Protein AF-A0A023AXK8-F1 (afdb_monomer_lite)

Secondary structure (DSSP, 8-state):
--EEEEETTTTEEEEE-THHHHHHHHHHHHHHHHHHHHHHHHHHHHHHHHHHHHHHHS-TTS----------TTHHHHHHHHHHHHHHHHHHHHHHHHHHHHHHHHHHHHHHHHHHHHHHHHIIIIITTSGGGTT-HHHIIIIIIIIIIIHHHHHHHHHHHHSPSS---HHHHHHTTHHHHHHHHHHHHHHHHH--SEE-TTS-EE-SSSGGG-SS-SS-SS-GGGT-TT-HHHHHHHHHHHHHHHHHHHHHHHHHHHHHHHHHHHHHHHHSPPPPPP--

Organism: Gregarina niphandrodes (NCBI:txid110365)

Radius of gyration: 27.89 Å; chains: 1; bounding box: 66×44×92 Å

InterPro domains:
  IPR049713 Pr6Pr membrane protein-like [NF038065] (112-194)

Foldseek 3Di:
DWDFFQDLVVSGTDTDDPCVPCVPPVVVLVVLVVLLVVLLVVLVVVVVVVVVVVCVVPVPVDDDDDDDDDDDPDVVVVVVVVVVVVVVVCVVVVVVVVVVVVLVSLLVLLLSLLVQLLQLVCLVPFNVPDCVCVRPVVCCPCVNPVSNPVRNVVSVVSCVPRNQFPSQDLVSLLVSCVVLVVVLVVLVVQLVPPPFPAADSVRHTHRGPGLQLGQPHPDYPDHLVPDDPVSPVSSVVSSVVSSVVSSVVSVVVNVVRVVVNVVVVVVVVVPDDPDPDPDD

Sequence (280 aa):
MEFLQFDPRTNEFVSIEWWRLTYYTIQSNILMVVLYAVLSRRDWRIMKAGKEARDVVFPGLRSGSGRASRSGGLAAVESLSAAEKALSLDQKTGLKTGMKTGMKTRYYKFMCTMAVAVTGIVWHVLIKDNDFLATWPWRRLIPGHILHTVIPISGVTDWLLFDPKGQVTTGMAFSSIICPLLYMIYAIIRAQLGGPLGHYSDGTPYYYWYTFLETTAPFKLFPSSVFDADGSFAVFLNAVVLSTAILTFAFMIKAIDEFLKLATRAVTLYSTPPTPAPHY

Structure (mmCIF, N/CA/C/O backbone):
data_AF-A0A023AXK8-F1
#
_entry.id   AF-A0A023AXK8-F1
#
loop_
_atom_site.group_PDB
_atom_site.id
_atom_site.type_symbol
_atom_site.label_atom_id
_atom_site.label_alt_id
_atom_site.label_comp_id
_atom_site.label_asym_id
_atom_site.label_entity_id
_atom_site.label_seq_id
_atom_site.pdbx_PDB_ins_code
_atom_site.Cartn_x
_atom_site.Cartn_y
_atom_site.Cartn_z
_atom_site.occupancy
_atom_site.B_iso_or_equiv
_atom_site.auth_seq_id
_atom_site.auth_comp_id
_atom_site.auth_asym_id
_atom_site.auth_atom_id
_atom_site.pdbx_PDB_model_num
ATOM 1 N N . MET A 1 1 ? 15.534 -26.746 -11.486 1.00 46.22 1 MET A N 1
ATOM 2 C CA . MET A 1 1 ? 14.404 -26.507 -12.407 1.00 46.22 1 MET A CA 1
ATOM 3 C C . MET A 1 1 ? 14.705 -25.196 -13.107 1.00 46.22 1 MET A C 1
ATOM 5 O O . MET A 1 1 ? 14.580 -24.147 -12.488 1.00 46.22 1 MET A O 1
ATOM 9 N N . GLU A 1 2 ? 15.254 -25.270 -14.314 1.00 44.75 2 GLU A N 1
ATOM 10 C CA . GLU A 1 2 ? 15.595 -24.093 -15.119 1.00 44.75 2 GLU A CA 1
ATOM 11 C C . GLU A 1 2 ? 14.356 -23.640 -15.884 1.00 44.75 2 GLU A C 1
ATOM 13 O O . GLU A 1 2 ? 13.612 -24.469 -16.410 1.00 44.75 2 GLU A O 1
ATOM 18 N N . PHE A 1 3 ? 14.109 -22.332 -15.901 1.00 51.47 3 PHE A N 1
ATOM 19 C CA . PHE A 1 3 ? 13.063 -21.759 -16.735 1.00 51.47 3 PHE A CA 1
ATOM 20 C C . PHE A 1 3 ? 13.723 -21.198 -17.978 1.00 51.47 3 PHE A C 1
ATOM 22 O O . PHE A 1 3 ? 14.662 -20.409 -17.900 1.00 51.47 3 PHE A O 1
ATOM 29 N N . LEU A 1 4 ? 13.219 -21.632 -19.120 1.00 51.12 4 LEU A N 1
ATOM 30 C CA . LEU A 1 4 ? 13.642 -21.151 -20.415 1.00 51.12 4 LEU A CA 1
ATOM 31 C C . LEU A 1 4 ? 12.932 -19.819 -20.687 1.00 51.12 4 LEU A C 1
ATOM 33 O O . LEU A 1 4 ? 11.704 -19.786 -20.800 1.00 51.12 4 LEU A O 1
ATOM 37 N N . GLN A 1 5 ? 13.687 -18.721 -20.755 1.00 55.78 5 GLN A N 1
ATOM 38 C CA . GLN A 1 5 ? 13.185 -17.450 -21.278 1.00 55.78 5 GLN A CA 1
ATOM 39 C C . GLN A 1 5 ? 13.543 -17.382 -22.757 1.00 55.78 5 GLN A C 1
ATOM 41 O O . GLN A 1 5 ? 14.700 -17.543 -23.130 1.00 55.78 5 GLN A O 1
ATOM 46 N N . PHE A 1 6 ? 12.547 -17.124 -23.595 1.00 56.00 6 PHE A N 1
ATOM 47 C CA . PHE A 1 6 ? 12.776 -16.859 -25.007 1.00 56.00 6 PHE A CA 1
ATOM 48 C C . PHE A 1 6 ? 13.526 -15.529 -25.171 1.00 56.00 6 PHE A C 1
ATOM 50 O O . PHE A 1 6 ? 13.034 -14.489 -24.715 1.00 56.00 6 PHE A O 1
ATOM 57 N N . ASP A 1 7 ? 14.707 -15.567 -25.787 1.00 62.12 7 ASP A N 1
ATOM 58 C CA . ASP A 1 7 ? 15.448 -14.378 -26.198 1.00 62.12 7 ASP A CA 1
ATOM 59 C C . ASP A 1 7 ? 15.122 -14.070 -27.668 1.00 62.12 7 ASP A C 1
ATOM 61 O O . ASP A 1 7 ? 15.554 -14.791 -28.572 1.00 62.12 7 ASP A O 1
ATOM 65 N N . PRO A 1 8 ? 14.363 -12.993 -27.936 1.00 45.03 8 PRO A N 1
ATOM 66 C CA . P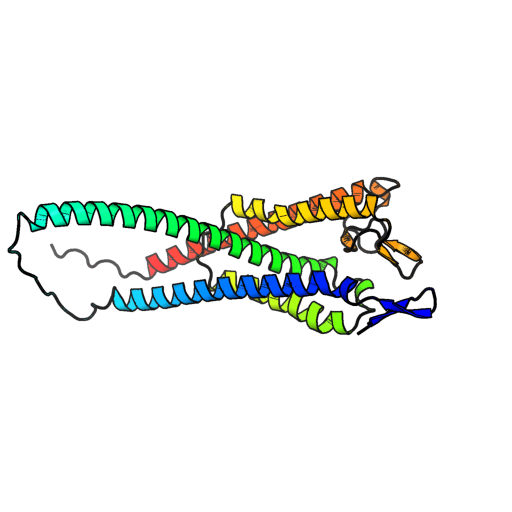RO A 1 8 ? 13.967 -12.639 -29.293 1.00 45.03 8 PRO A CA 1
ATOM 67 C C . PRO A 1 8 ? 15.146 -12.215 -30.181 1.00 45.03 8 PRO A C 1
ATOM 69 O O . PRO A 1 8 ? 14.976 -12.140 -31.395 1.00 45.03 8 PRO A O 1
ATOM 72 N N . ARG A 1 9 ? 16.334 -11.943 -29.619 1.00 53.97 9 ARG A N 1
ATOM 73 C CA . ARG A 1 9 ? 17.522 -11.543 -30.394 1.00 53.97 9 ARG A CA 1
ATOM 74 C C . ARG A 1 9 ? 18.276 -12.730 -30.969 1.00 53.97 9 ARG A C 1
ATOM 76 O O . ARG A 1 9 ? 18.799 -12.643 -32.074 1.00 53.97 9 ARG A O 1
ATOM 83 N N . THR A 1 10 ? 18.341 -13.822 -30.218 1.00 71.81 10 THR A N 1
ATOM 84 C CA . THR A 1 10 ? 19.001 -15.058 -30.653 1.00 71.81 10 THR A CA 1
ATOM 85 C C . THR A 1 10 ? 18.010 -16.058 -31.231 1.00 71.81 10 THR A C 1
ATOM 87 O O . THR A 1 10 ? 18.423 -17.015 -31.873 1.00 71.81 10 THR A O 1
ATOM 90 N N . ASN A 1 11 ? 16.705 -15.819 -31.046 1.00 73.94 11 ASN A N 1
ATOM 91 C CA . ASN A 1 11 ? 15.641 -16.766 -31.364 1.00 73.94 11 ASN A CA 1
ATOM 92 C C . ASN A 1 11 ? 15.823 -18.105 -30.618 1.00 73.94 11 ASN A C 1
ATOM 94 O O . ASN A 1 11 ? 15.390 -19.159 -31.085 1.00 73.94 11 ASN A O 1
ATOM 98 N N . GLU A 1 12 ? 16.473 -18.054 -29.453 1.00 72.62 12 GLU A N 1
ATOM 99 C CA . GLU A 1 12 ? 16.793 -19.206 -28.618 1.00 72.62 12 GLU A CA 1
ATOM 100 C C . GLU A 1 12 ? 16.172 -19.061 -27.230 1.00 72.62 12 GLU A C 1
ATOM 102 O O . GLU A 1 12 ? 15.872 -17.972 -26.738 1.00 72.62 12 GLU A O 1
ATOM 107 N N . PHE A 1 13 ? 15.987 -20.197 -26.572 1.00 66.94 13 PHE A N 1
ATOM 108 C CA . PHE A 1 13 ? 15.586 -20.238 -25.180 1.00 66.94 13 PHE A CA 1
ATOM 109 C C . PHE A 1 13 ? 16.827 -20.223 -24.289 1.00 66.94 13 PHE A C 1
ATOM 111 O O . PHE A 1 13 ? 17.596 -21.181 -24.272 1.00 66.94 13 PHE A O 1
ATOM 118 N N . VAL A 1 14 ? 17.001 -19.148 -23.526 1.00 72.62 14 VAL A N 1
ATOM 119 C CA . VAL A 1 14 ? 18.116 -18.992 -22.590 1.00 72.62 14 VAL A CA 1
ATOM 120 C C . VAL A 1 14 ? 17.673 -19.485 -21.218 1.00 72.62 14 VAL A C 1
ATOM 122 O O . VAL A 1 14 ? 16.580 -19.144 -20.747 1.00 72.62 14 VAL A O 1
ATOM 125 N N . SER A 1 15 ? 18.501 -20.301 -20.566 1.00 60.97 15 SER A N 1
ATOM 126 C CA . SER A 1 15 ? 18.219 -20.738 -19.203 1.00 60.97 15 SER A CA 1
ATOM 127 C C . SER A 1 15 ? 18.357 -19.552 -18.255 1.00 60.97 15 SER A C 1
ATOM 129 O O . SER A 1 15 ? 19.383 -18.870 -18.195 1.00 60.97 15 SER A O 1
ATOM 131 N N . ILE A 1 16 ? 17.291 -19.275 -17.509 1.00 58.88 16 ILE A N 1
ATOM 132 C CA . ILE A 1 16 ? 17.354 -18.329 -16.405 1.00 58.88 16 ILE A CA 1
ATOM 133 C C . ILE A 1 16 ? 17.320 -19.103 -15.112 1.00 58.88 16 ILE A C 1
ATOM 135 O O . ILE A 1 16 ? 16.391 -19.863 -14.816 1.00 58.88 16 ILE A O 1
ATOM 139 N N . GLU A 1 17 ? 18.355 -18.860 -14.322 1.00 54.34 17 GLU A N 1
ATOM 140 C CA . GLU A 1 17 ? 18.470 -19.420 -12.997 1.00 54.34 17 GLU A CA 1
ATOM 141 C C . GLU A 1 17 ? 17.285 -18.976 -12.134 1.00 54.34 17 GLU A C 1
ATOM 143 O O . GLU A 1 17 ? 17.030 -17.785 -11.929 1.00 54.34 17 GLU A O 1
ATOM 148 N N . TRP A 1 18 ? 16.556 -19.961 -11.613 1.00 47.66 18 TRP A N 1
ATOM 149 C CA . TRP A 1 18 ? 15.284 -19.757 -10.924 1.00 47.66 18 TRP A CA 1
ATOM 150 C C . TRP A 1 18 ? 15.375 -18.750 -9.769 1.00 47.66 18 TRP A C 1
ATOM 152 O O . TRP A 1 18 ? 14.465 -17.946 -9.573 1.00 47.66 18 TRP A O 1
ATOM 162 N N . TRP A 1 19 ? 16.504 -18.710 -9.056 1.00 49.44 19 TRP A N 1
ATOM 163 C CA . TRP A 1 19 ? 16.719 -17.793 -7.934 1.00 49.44 19 TRP A CA 1
ATOM 164 C C . TRP A 1 19 ? 16.696 -16.308 -8.328 1.00 49.44 19 TRP A C 1
ATOM 166 O O . TRP A 1 19 ? 16.395 -15.468 -7.482 1.00 49.44 19 TRP A O 1
ATOM 176 N N . ARG A 1 20 ? 16.942 -15.958 -9.598 1.00 49.22 20 ARG A N 1
ATOM 177 C CA . ARG A 1 20 ? 16.973 -14.556 -10.053 1.00 49.22 20 ARG A CA 1
ATOM 178 C C . ARG A 1 20 ? 15.589 -13.910 -10.166 1.00 49.22 20 ARG A C 1
ATOM 180 O O . ARG A 1 20 ? 15.483 -12.695 -10.040 1.00 49.22 20 ARG A O 1
ATOM 187 N N . LEU A 1 21 ? 14.529 -14.693 -10.388 1.00 47.59 21 LEU A N 1
ATOM 188 C CA . LEU A 1 21 ? 13.198 -14.179 -10.763 1.00 47.59 21 LEU A CA 1
ATOM 189 C C . LEU A 1 21 ? 12.088 -14.447 -9.744 1.00 47.59 21 LEU A C 1
ATOM 191 O O . LEU A 1 21 ? 11.059 -13.767 -9.779 1.00 47.59 21 LEU A O 1
ATOM 195 N N . THR A 1 22 ? 12.251 -15.440 -8.872 1.00 50.53 22 THR A N 1
ATOM 196 C CA . THR A 1 22 ? 11.219 -15.853 -7.905 1.00 50.53 22 THR A CA 1
ATOM 197 C C . THR A 1 22 ? 11.596 -15.550 -6.464 1.00 50.53 22 THR A C 1
ATOM 199 O O . THR A 1 22 ? 10.701 -15.306 -5.654 1.00 50.53 22 THR A O 1
ATOM 202 N N . TYR A 1 23 ? 12.892 -15.500 -6.143 1.00 43.94 23 TYR A N 1
ATOM 203 C CA . TYR A 1 23 ? 13.349 -15.414 -4.759 1.00 43.94 23 TYR A CA 1
ATOM 204 C C . TYR A 1 23 ? 12.841 -14.144 -4.062 1.00 43.94 23 TYR A C 1
ATOM 206 O O . TYR A 1 23 ? 12.227 -14.232 -3.007 1.00 43.94 23 TYR A O 1
ATOM 214 N N . TYR A 1 24 ? 12.966 -12.971 -4.689 1.00 45.12 24 TYR A N 1
ATOM 215 C CA . TYR A 1 24 ? 12.554 -11.718 -4.049 1.00 45.12 24 TYR A CA 1
ATOM 216 C C . TYR A 1 24 ? 11.056 -11.422 -4.160 1.00 45.12 24 TYR A C 1
ATOM 218 O O . TYR A 1 24 ? 10.464 -10.956 -3.191 1.00 45.12 24 TYR A O 1
ATOM 226 N N . THR A 1 25 ? 10.408 -11.702 -5.294 1.00 55.62 25 THR A N 1
ATOM 227 C CA . THR A 1 25 ? 9.003 -11.309 -5.520 1.00 55.62 25 THR A CA 1
ATOM 228 C C . THR A 1 25 ? 8.011 -12.277 -4.881 1.00 55.62 25 THR A C 1
ATOM 230 O O . THR A 1 25 ? 6.980 -11.849 -4.376 1.00 55.62 25 THR A O 1
ATOM 233 N N . ILE A 1 26 ? 8.292 -13.583 -4.871 1.00 56.00 26 ILE A N 1
ATOM 234 C CA . ILE A 1 26 ? 7.362 -14.563 -4.293 1.00 56.00 26 ILE A CA 1
ATOM 235 C C . ILE A 1 26 ? 7.526 -14.615 -2.772 1.00 56.00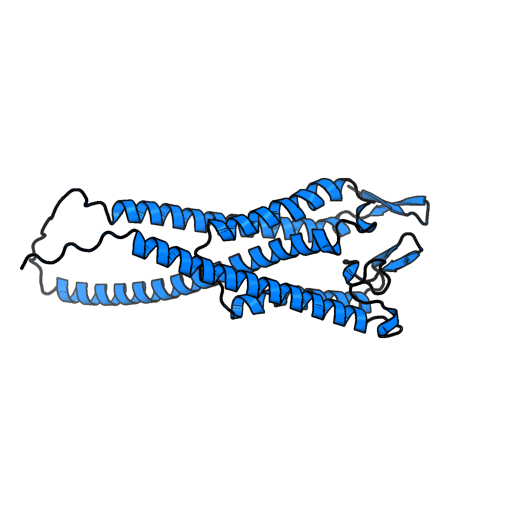 26 ILE A C 1
ATOM 237 O O . ILE A 1 26 ? 6.526 -14.593 -2.058 1.00 56.00 26 ILE A O 1
ATOM 241 N N . GLN A 1 27 ? 8.760 -14.606 -2.252 1.00 55.91 27 GLN A N 1
ATOM 242 C CA . GLN A 1 27 ? 8.981 -14.696 -0.804 1.00 55.91 27 GLN A CA 1
ATOM 243 C C . GLN A 1 27 ? 8.529 -13.440 -0.061 1.00 55.91 27 GLN A C 1
ATOM 245 O O . GLN A 1 27 ? 7.901 -13.566 0.987 1.00 55.91 27 GLN A O 1
ATOM 250 N N . SER A 1 28 ? 8.784 -12.240 -0.599 1.00 63.78 28 SER A N 1
ATOM 251 C CA . SER A 1 28 ? 8.321 -11.000 0.042 1.00 63.78 28 SER A CA 1
ATOM 252 C C . SER A 1 28 ? 6.795 -10.897 0.044 1.00 63.78 28 SER A C 1
ATOM 254 O O . SER A 1 28 ? 6.214 -10.564 1.073 1.00 63.78 28 SER A O 1
ATOM 256 N N . ASN A 1 29 ? 6.132 -11.276 -1.053 1.00 67.31 29 ASN A N 1
ATOM 257 C CA . ASN A 1 29 ? 4.673 -11.290 -1.124 1.00 67.31 29 ASN A CA 1
ATOM 258 C C . ASN A 1 29 ? 4.062 -12.332 -0.180 1.00 67.31 29 ASN A C 1
ATOM 260 O O . ASN A 1 29 ? 3.128 -12.011 0.548 1.00 67.31 29 ASN A O 1
ATOM 264 N N . ILE A 1 30 ? 4.610 -13.551 -0.119 1.00 69.94 30 ILE A N 1
ATOM 265 C CA . ILE A 1 30 ? 4.149 -14.571 0.837 1.00 69.94 30 ILE A CA 1
ATOM 266 C C . ILE A 1 30 ? 4.381 -14.104 2.276 1.00 69.94 30 ILE A C 1
ATOM 268 O O . ILE A 1 30 ? 3.475 -14.216 3.098 1.00 69.94 30 ILE A O 1
ATOM 272 N N . LEU A 1 31 ? 5.551 -13.540 2.587 1.00 76.06 31 LEU A N 1
ATOM 273 C CA . LEU A 1 31 ? 5.851 -13.010 3.917 1.00 76.06 31 LEU A CA 1
ATOM 274 C C . LEU A 1 31 ? 4.859 -11.913 4.313 1.00 76.06 31 LEU A C 1
ATOM 276 O O . LEU A 1 31 ? 4.350 -11.930 5.432 1.00 76.06 31 LEU A O 1
ATOM 280 N N . MET A 1 32 ? 4.543 -10.999 3.392 1.00 75.06 32 MET A N 1
ATOM 281 C CA . MET A 1 32 ? 3.547 -9.953 3.613 1.00 75.06 32 MET A CA 1
ATOM 282 C C . MET A 1 32 ? 2.153 -10.530 3.838 1.00 75.06 32 MET A C 1
ATOM 284 O O . MET A 1 32 ? 1.466 -10.093 4.756 1.00 75.06 32 MET A O 1
ATOM 288 N N . VAL A 1 33 ? 1.747 -11.539 3.065 1.00 75.94 33 VAL A N 1
ATOM 289 C CA . VAL A 1 33 ? 0.459 -12.225 3.245 1.00 75.94 33 VAL A CA 1
ATOM 290 C C . VAL A 1 33 ? 0.387 -12.921 4.600 1.00 75.94 33 VAL A C 1
ATOM 292 O O . VAL A 1 33 ? -0.608 -12.778 5.308 1.00 75.94 33 VAL A O 1
ATOM 295 N N . VAL A 1 34 ? 1.445 -13.629 4.999 1.00 81.75 34 VAL A N 1
ATOM 296 C CA . VAL A 1 34 ? 1.520 -14.306 6.301 1.00 81.75 34 VAL A CA 1
ATOM 297 C C . VAL A 1 34 ? 1.474 -13.288 7.435 1.00 81.75 34 VAL A C 1
ATOM 299 O O . VAL A 1 34 ? 0.677 -13.445 8.361 1.00 81.75 34 VAL A O 1
ATOM 302 N N . LEU A 1 35 ? 2.276 -12.224 7.355 1.00 82.88 35 LEU A N 1
ATOM 303 C CA . LEU A 1 35 ? 2.271 -11.147 8.340 1.00 82.88 35 LEU A CA 1
ATOM 304 C C . LEU A 1 35 ? 0.875 -10.526 8.446 1.00 82.88 35 LEU A C 1
ATOM 306 O O . LEU A 1 35 ? 0.339 -10.408 9.547 1.00 82.88 35 LEU A O 1
ATOM 310 N N . TYR A 1 36 ? 0.253 -10.202 7.312 1.00 81.25 36 TYR A N 1
ATOM 311 C CA . TYR A 1 36 ? -1.089 -9.635 7.272 1.00 81.25 36 TYR A CA 1
ATOM 312 C C . TYR A 1 36 ? -2.122 -10.567 7.908 1.00 81.25 36 TYR A C 1
ATOM 314 O O . TYR A 1 36 ? -2.891 -10.130 8.761 1.00 81.25 36 TYR A O 1
ATOM 322 N N . ALA A 1 37 ? -2.091 -11.858 7.571 1.00 82.12 37 ALA A N 1
ATOM 323 C CA . ALA A 1 37 ? -2.998 -12.862 8.119 1.00 82.12 37 ALA A CA 1
ATOM 324 C C . ALA A 1 37 ? -2.841 -13.024 9.640 1.00 82.12 37 ALA A C 1
ATOM 326 O O . ALA A 1 37 ? -3.837 -13.141 10.359 1.00 82.12 37 ALA A O 1
ATOM 327 N N . VAL A 1 38 ? -1.606 -12.991 10.155 1.00 83.94 38 VAL A N 1
ATOM 328 C CA . VAL A 1 38 ? -1.335 -13.020 11.603 1.00 83.94 38 VAL A CA 1
ATOM 329 C C . VAL A 1 38 ? -1.941 -11.797 12.293 1.00 83.94 38 VAL A C 1
ATOM 331 O O . VAL A 1 38 ? -2.573 -11.937 13.345 1.00 83.94 38 VAL A O 1
ATOM 334 N N . LEU A 1 39 ? -1.795 -10.613 11.692 1.00 83.44 39 LEU A N 1
ATOM 335 C CA . LEU A 1 39 ? -2.361 -9.375 12.222 1.00 83.44 39 LEU A CA 1
ATOM 336 C C . LEU A 1 39 ? -3.900 -9.391 12.192 1.00 83.44 39 LEU A C 1
ATOM 338 O O . LEU A 1 39 ? -4.517 -9.167 13.234 1.00 83.44 39 LEU A O 1
ATOM 342 N N . SER A 1 40 ? -4.521 -9.767 11.066 1.00 81.00 40 SER A N 1
ATOM 343 C CA . SER A 1 40 ? -5.988 -9.876 10.944 1.00 81.00 40 SER A CA 1
ATOM 344 C C . SER A 1 40 ? -6.575 -10.888 11.927 1.00 81.00 40 SER A C 1
ATOM 346 O O . SER A 1 40 ? -7.571 -10.613 12.596 1.00 81.00 40 SER A O 1
ATOM 348 N N . ARG A 1 41 ? -5.929 -12.051 12.100 1.00 82.69 41 ARG A N 1
ATOM 349 C CA . ARG A 1 41 ? -6.389 -13.078 13.049 1.00 82.69 41 ARG A CA 1
ATOM 350 C C . ARG A 1 41 ? -6.439 -12.550 14.481 1.00 82.69 41 ARG A C 1
ATOM 352 O O . ARG A 1 41 ? -7.326 -12.930 15.250 1.00 82.69 41 ARG A O 1
ATOM 359 N N . ARG A 1 42 ? -5.478 -11.708 14.862 1.00 80.50 42 ARG A N 1
ATOM 360 C CA . ARG A 1 42 ? -5.464 -11.081 16.183 1.00 80.50 42 ARG A CA 1
ATOM 361 C C . ARG A 1 42 ? -6.647 -10.131 16.348 1.00 80.50 42 ARG A C 1
ATOM 363 O O . ARG A 1 42 ? -7.315 -10.185 17.379 1.00 80.50 42 ARG A O 1
ATOM 370 N N . ASP A 1 43 ? -6.926 -9.310 15.345 1.00 75.31 43 ASP A N 1
ATOM 371 C CA . ASP A 1 43 ? -8.000 -8.319 15.413 1.00 75.31 43 ASP A CA 1
ATOM 372 C C . ASP A 1 43 ? -9.383 -8.998 15.426 1.00 75.31 43 ASP A C 1
ATOM 374 O O . ASP A 1 43 ? -10.240 -8.637 16.236 1.00 75.31 43 ASP A O 1
ATOM 378 N N . TRP A 1 44 ? -9.560 -10.100 14.688 1.00 75.25 44 TRP A N 1
ATOM 379 C CA . TRP A 1 44 ? -10.744 -10.964 14.803 1.00 75.25 44 TRP A CA 1
ATOM 380 C C . TRP A 1 44 ? -10.944 -11.542 16.207 1.00 75.25 44 TRP A C 1
ATOM 382 O O . TRP A 1 44 ? -12.070 -11.576 16.706 1.00 75.25 44 TRP A O 1
ATOM 392 N N . ARG A 1 45 ? -9.869 -11.970 16.881 1.00 77.94 45 ARG A N 1
ATOM 393 C CA . ARG A 1 45 ? -9.955 -12.445 18.274 1.00 77.94 45 ARG A CA 1
ATOM 394 C C . ARG A 1 45 ? -10.371 -11.331 19.227 1.00 77.94 45 ARG A C 1
ATOM 396 O O . ARG A 1 45 ? -11.189 -11.581 20.105 1.00 77.94 45 ARG A O 1
ATOM 403 N N . ILE A 1 46 ? -9.843 -10.121 19.041 1.00 71.62 46 ILE A N 1
ATOM 404 C CA . ILE A 1 46 ? -10.211 -8.952 19.852 1.00 71.62 46 ILE A CA 1
ATOM 405 C C . ILE A 1 46 ? -11.685 -8.598 19.639 1.00 71.62 46 ILE A C 1
ATOM 407 O O . ILE A 1 46 ? -12.394 -8.363 20.614 1.00 71.62 46 ILE A O 1
ATOM 411 N N . MET A 1 47 ? -12.175 -8.613 18.396 1.00 70.06 47 MET A N 1
ATOM 412 C CA . MET A 1 47 ? -13.595 -8.379 18.116 1.00 70.06 47 MET A CA 1
ATOM 413 C C . MET A 1 47 ? -14.491 -9.445 18.748 1.00 70.06 47 MET A C 1
ATOM 415 O O . MET A 1 47 ? -15.499 -9.102 19.365 1.00 70.06 47 MET A O 1
ATOM 419 N N . LYS A 1 48 ? -14.117 -10.727 18.638 1.00 73.44 48 LYS A N 1
ATOM 420 C CA . LYS A 1 48 ? -14.875 -11.826 19.247 1.00 73.44 48 LYS A CA 1
ATOM 421 C C . LYS A 1 48 ? -14.922 -11.691 20.773 1.00 73.44 48 LYS A C 1
ATOM 423 O O . LYS A 1 48 ? -16.005 -11.725 21.342 1.00 73.44 48 LYS A O 1
ATOM 428 N N . ALA A 1 49 ? -13.776 -11.439 21.405 1.00 68.12 49 ALA A N 1
ATOM 429 C CA . ALA A 1 49 ? -13.689 -11.224 22.848 1.00 68.12 49 ALA A CA 1
ATOM 430 C C . ALA A 1 49 ? -14.447 -9.966 23.299 1.00 68.12 49 ALA A C 1
ATOM 432 O O . ALA A 1 49 ? -15.067 -9.965 24.353 1.00 68.12 49 ALA A O 1
ATOM 433 N N . GLY A 1 50 ? -14.436 -8.892 22.503 1.00 63.12 50 GLY A N 1
ATOM 434 C CA . GLY A 1 50 ? -15.205 -7.679 22.783 1.00 63.12 50 GLY A CA 1
ATOM 435 C C . GLY A 1 50 ? -16.716 -7.898 22.686 1.00 63.12 50 GLY A C 1
ATOM 436 O O . GLY A 1 50 ? -17.463 -7.318 23.472 1.00 63.12 50 GLY A O 1
ATOM 437 N N . LYS A 1 51 ? -17.166 -8.752 21.759 1.00 62.44 51 LYS A N 1
ATOM 438 C CA . LYS A 1 51 ? -18.563 -9.190 21.669 1.00 62.44 51 LYS A CA 1
ATOM 439 C C . LYS A 1 51 ? -18.949 -10.011 22.902 1.00 62.44 51 LYS A C 1
ATOM 441 O O . LYS A 1 51 ? -19.875 -9.627 23.600 1.00 62.44 51 LYS A O 1
ATOM 446 N N . GLU A 1 52 ? -18.158 -11.029 23.236 1.00 64.44 52 GLU A N 1
ATOM 447 C CA . GLU A 1 52 ? -18.363 -11.860 24.431 1.00 64.44 52 GLU A CA 1
ATOM 448 C C . GLU A 1 52 ? -18.346 -11.022 25.724 1.00 64.44 52 GLU A C 1
ATOM 450 O O . GLU A 1 52 ? -19.197 -11.192 26.587 1.00 64.44 52 GLU A O 1
ATOM 455 N N . ALA A 1 53 ? -17.435 -10.054 25.853 1.00 49.62 53 ALA A N 1
ATOM 456 C CA . ALA A 1 53 ? -17.376 -9.164 27.010 1.00 49.62 53 ALA A CA 1
ATOM 457 C C . ALA A 1 53 ? -18.576 -8.209 27.087 1.00 49.62 53 ALA A C 1
ATOM 459 O O . ALA A 1 53 ? -19.041 -7.930 28.186 1.00 49.62 53 ALA A O 1
ATOM 460 N N . ARG A 1 54 ? -19.106 -7.712 25.959 1.00 49.78 54 ARG A N 1
ATOM 461 C CA . ARG A 1 54 ? -20.381 -6.969 25.963 1.00 49.78 54 ARG A CA 1
ATOM 462 C C . ARG A 1 54 ? -21.525 -7.860 26.431 1.00 49.78 54 ARG A C 1
ATOM 464 O O . ARG A 1 54 ? -22.309 -7.419 27.266 1.00 49.78 54 ARG A O 1
ATOM 471 N N . ASP A 1 55 ? -21.564 -9.101 25.959 1.00 52.28 55 ASP A N 1
ATOM 472 C CA . ASP A 1 55 ? -22.575 -10.082 26.357 1.00 52.28 55 ASP A CA 1
ATOM 473 C C . ASP A 1 55 ? -22.466 -10.429 27.864 1.00 52.28 55 ASP A C 1
ATOM 475 O O . ASP A 1 55 ? -23.474 -10.689 28.517 1.00 52.28 55 ASP A O 1
ATOM 479 N N . VAL A 1 56 ? -21.258 -10.358 28.447 1.00 53.06 56 VAL A N 1
ATOM 480 C CA . VAL A 1 56 ? -20.976 -10.624 29.874 1.00 53.06 56 VAL A CA 1
ATOM 481 C C . VAL A 1 56 ? -21.108 -9.398 30.788 1.00 53.06 56 VAL A C 1
ATOM 483 O O . VAL A 1 56 ? -21.449 -9.577 31.951 1.00 53.06 56 VAL A O 1
ATOM 486 N N . VAL A 1 57 ? -20.809 -8.176 30.322 1.00 43.12 57 VAL A N 1
ATOM 487 C CA . VAL A 1 57 ? -20.872 -6.908 31.100 1.00 43.12 57 VAL A CA 1
ATOM 488 C C . VAL A 1 57 ? -22.273 -6.295 31.093 1.00 43.12 57 VAL A C 1
ATOM 490 O O . VAL A 1 57 ? -22.649 -5.609 32.044 1.00 43.12 57 VAL A O 1
ATOM 493 N N . PHE A 1 58 ? -23.103 -6.663 30.118 1.00 43.12 58 PHE A N 1
ATOM 494 C CA . PHE A 1 58 ? -24.553 -6.491 30.178 1.00 43.12 58 PHE A CA 1
ATOM 495 C C . PHE A 1 58 ? -25.270 -7.834 30.415 1.00 43.12 58 PHE A C 1
ATOM 497 O O . PHE A 1 58 ? -26.180 -8.176 29.661 1.00 43.12 58 PHE A O 1
ATOM 504 N N . PRO A 1 59 ? -24.937 -8.601 31.475 1.00 41.34 59 PRO A N 1
ATOM 505 C CA . PRO A 1 59 ? -25.643 -9.846 31.769 1.00 41.34 59 PRO A CA 1
ATOM 506 C C . PRO A 1 59 ? -27.021 -9.546 32.400 1.00 41.34 59 PRO A C 1
ATOM 508 O O . PRO A 1 59 ? -27.905 -10.394 32.476 1.00 41.34 59 PRO A O 1
ATOM 511 N N . GLY A 1 60 ? -27.210 -8.300 32.852 1.00 39.72 60 GLY A N 1
ATOM 512 C CA . GLY A 1 60 ? -28.270 -7.815 33.720 1.00 39.72 60 GLY A CA 1
ATOM 513 C C . GLY A 1 60 ? -29.377 -7.054 32.999 1.00 39.72 60 GLY A C 1
ATOM 514 O O . GLY A 1 60 ? -29.740 -5.964 33.418 1.00 39.72 60 GLY A O 1
ATOM 515 N N . LEU A 1 61 ? -29.962 -7.665 31.972 1.00 42.62 61 LEU A N 1
ATOM 516 C CA . LEU A 1 61 ? -31.425 -7.695 31.876 1.00 42.62 61 LEU A CA 1
ATOM 517 C C . LEU A 1 61 ? -32.014 -8.768 32.820 1.00 42.62 61 LEU A C 1
ATOM 519 O O . LEU A 1 61 ? -33.230 -8.907 32.905 1.00 42.62 61 LEU A O 1
ATOM 523 N N . ARG A 1 62 ? -31.186 -9.522 33.567 1.00 39.16 62 ARG A N 1
ATOM 524 C CA . ARG A 1 62 ? -31.630 -10.442 34.624 1.00 39.16 62 ARG A CA 1
ATOM 525 C C . ARG A 1 62 ? -30.636 -10.527 35.786 1.00 39.16 62 ARG A C 1
ATOM 527 O O . ARG A 1 62 ? -29.599 -11.149 35.634 1.00 39.16 62 ARG A O 1
ATOM 534 N N . SER A 1 63 ? -31.041 -9.980 36.940 1.00 35.59 63 SER A N 1
ATOM 535 C CA . SER A 1 63 ? -30.631 -1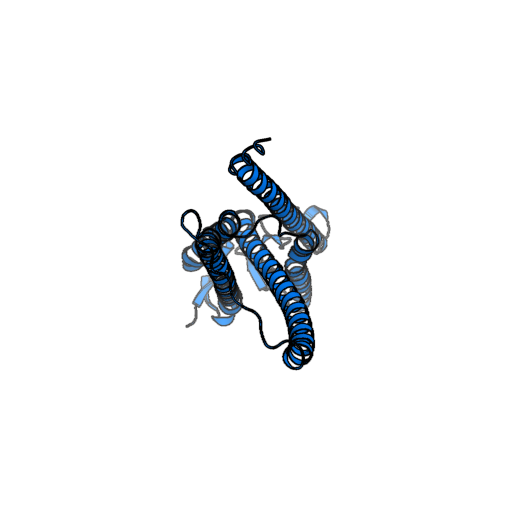0.331 38.323 1.00 35.59 63 SER A CA 1
ATOM 536 C C . SER A 1 63 ? -29.131 -10.295 38.675 1.00 35.59 63 SER A C 1
ATOM 538 O O . SER A 1 63 ? -28.288 -10.756 37.931 1.00 35.59 63 SER A O 1
ATOM 540 N N . GLY A 1 64 ? -28.669 -9.854 39.837 1.00 36.31 64 GLY A N 1
ATOM 541 C CA . GLY A 1 64 ? -29.280 -9.630 41.140 1.00 36.31 64 GLY A CA 1
ATOM 542 C C . GLY A 1 64 ? -28.125 -9.641 42.152 1.00 36.31 64 GLY A C 1
ATOM 543 O O . GLY A 1 64 ? -27.177 -10.409 42.019 1.00 36.31 64 GLY A O 1
ATOM 544 N N . SER A 1 65 ? -28.170 -8.719 43.106 1.00 42.91 65 SER A N 1
ATOM 545 C CA . SER A 1 65 ? -27.115 -8.361 44.060 1.00 42.91 65 SER A CA 1
ATOM 546 C C . SER A 1 65 ? -26.694 -9.478 45.027 1.00 42.91 65 SER A C 1
ATOM 548 O O . SER A 1 65 ? -27.556 -10.116 45.628 1.00 42.91 65 SER A O 1
ATOM 550 N N . GLY A 1 66 ? -25.391 -9.598 45.309 1.00 33.81 66 GLY A N 1
ATOM 551 C CA . GLY A 1 66 ? -24.849 -10.400 46.415 1.00 33.81 66 GLY A CA 1
ATOM 552 C C . GLY A 1 66 ? -23.759 -9.644 47.181 1.00 33.81 66 GLY A C 1
ATOM 553 O O . GLY A 1 66 ? -22.751 -9.244 46.607 1.00 33.81 66 GLY A O 1
ATOM 554 N N . ARG A 1 67 ? -23.994 -9.412 48.477 1.00 40.88 67 ARG A N 1
ATOM 555 C CA . ARG A 1 67 ? -23.226 -8.563 49.406 1.00 40.88 67 ARG A CA 1
ATOM 556 C C . ARG A 1 67 ? -22.265 -9.439 50.227 1.00 40.88 67 ARG A C 1
ATOM 558 O O . ARG A 1 67 ? -22.726 -10.395 50.839 1.00 40.88 67 ARG A O 1
ATOM 565 N N . ALA A 1 68 ? -20.968 -9.117 50.272 1.00 37.34 68 ALA A N 1
ATOM 566 C CA . ALA A 1 68 ? -19.966 -9.861 51.053 1.00 37.34 68 ALA A CA 1
ATOM 567 C C . ALA A 1 68 ? -19.468 -9.068 52.280 1.00 37.34 68 ALA A C 1
ATOM 569 O O . ALA A 1 68 ? -19.245 -7.858 52.213 1.00 37.34 68 ALA A O 1
ATOM 570 N N . SER A 1 69 ? -19.342 -9.782 53.403 1.00 41.12 69 SER A N 1
ATOM 571 C CA . SER A 1 69 ? -19.065 -9.305 54.767 1.00 41.12 69 SER A CA 1
ATOM 572 C C . SER A 1 69 ? -17.567 -9.095 55.056 1.00 41.12 69 SER A C 1
ATOM 574 O O . SER A 1 69 ? -16.718 -9.783 54.493 1.00 41.12 69 SER A O 1
ATOM 576 N N . ARG A 1 70 ? -17.256 -8.142 55.950 1.00 45.88 70 ARG A N 1
ATOM 577 C CA . ARG A 1 70 ? -15.917 -7.667 56.356 1.00 45.88 70 ARG A CA 1
ATOM 578 C C . ARG A 1 70 ? -15.582 -8.107 57.792 1.00 45.88 70 ARG A C 1
ATOM 580 O O . ARG A 1 70 ? -16.223 -7.619 58.716 1.00 45.88 70 ARG A O 1
ATOM 587 N N . SER A 1 71 ? -14.513 -8.880 58.004 1.00 44.31 71 SER A N 1
ATOM 588 C CA . SER A 1 71 ? -13.825 -8.953 59.311 1.00 44.31 71 SER A CA 1
ATOM 589 C C . SER A 1 71 ? -12.396 -9.510 59.183 1.00 44.31 71 SER A C 1
ATOM 591 O O . SER A 1 71 ? -12.207 -10.717 59.071 1.00 44.31 71 SER A O 1
ATOM 593 N N . GLY A 1 72 ? -11.388 -8.630 59.199 1.00 50.69 72 GLY A N 1
ATOM 594 C CA . GLY A 1 72 ? -9.961 -9.006 59.179 1.00 50.69 72 GLY A CA 1
ATOM 595 C C . GLY A 1 72 ? -9.000 -7.814 59.043 1.00 50.69 72 GLY A C 1
ATOM 596 O O . GLY A 1 72 ? -8.034 -7.881 58.299 1.00 50.69 72 GLY A O 1
ATOM 597 N N . GLY A 1 73 ? -9.308 -6.676 59.670 1.00 49.41 73 GLY A N 1
ATOM 598 C CA . GLY A 1 73 ? -8.978 -5.342 59.147 1.00 49.41 73 GLY A CA 1
ATOM 599 C C . GLY A 1 73 ? -7.651 -4.662 59.510 1.00 49.41 73 GLY A C 1
ATOM 600 O O . GLY A 1 73 ? -7.585 -3.465 59.279 1.00 49.41 73 GLY A O 1
ATOM 601 N N . LEU A 1 74 ? -6.613 -5.317 60.049 1.00 49.94 74 LEU A N 1
ATOM 602 C CA . LEU A 1 74 ? -5.319 -4.622 60.269 1.00 49.94 74 LEU A CA 1
ATOM 603 C C . LEU A 1 74 ? -4.117 -5.302 59.600 1.00 49.94 74 LEU A C 1
ATOM 605 O O . LEU A 1 74 ? -3.491 -4.687 58.744 1.00 49.94 74 LEU A O 1
ATOM 609 N N . ALA A 1 75 ? -3.851 -6.587 59.855 1.00 50.22 75 ALA A N 1
ATOM 610 C CA . ALA A 1 75 ? -2.798 -7.321 59.131 1.00 50.22 75 ALA A CA 1
ATOM 611 C C . ALA A 1 75 ? -3.144 -7.537 57.640 1.00 50.22 75 ALA A C 1
ATOM 613 O O . ALA A 1 75 ? -2.267 -7.558 56.773 1.00 50.22 75 ALA A O 1
ATOM 614 N N . ALA A 1 76 ? -4.442 -7.628 57.316 1.00 50.50 76 ALA A N 1
ATOM 615 C CA . ALA A 1 76 ? -4.894 -7.612 55.931 1.00 50.50 76 ALA A CA 1
ATOM 616 C C . ALA A 1 76 ? -4.733 -6.227 55.296 1.00 50.50 76 ALA A C 1
ATOM 618 O O . ALA A 1 76 ? -4.533 -6.160 54.101 1.00 50.50 76 ALA A O 1
ATOM 619 N N . VAL A 1 77 ? -4.790 -5.121 56.048 1.00 52.66 77 VAL A N 1
ATOM 620 C CA . VAL A 1 77 ? -4.719 -3.765 55.469 1.00 52.66 77 VAL A CA 1
ATOM 621 C C . VAL A 1 77 ? -3.300 -3.405 55.037 1.00 52.66 77 VAL A C 1
ATOM 623 O O . VAL A 1 77 ? -3.132 -2.792 53.987 1.00 52.66 77 VAL A O 1
ATOM 626 N N . GLU A 1 78 ? -2.273 -3.843 55.765 1.00 53.34 78 GLU A N 1
ATOM 627 C CA . GLU A 1 78 ? -0.879 -3.642 55.341 1.00 53.34 78 GLU A CA 1
ATOM 628 C C . GLU A 1 78 ? -0.485 -4.554 54.172 1.00 53.34 78 GLU A C 1
ATOM 630 O O . GLU A 1 78 ? 0.145 -4.097 53.216 1.00 53.34 78 GLU A O 1
ATOM 635 N N . SER A 1 79 ? -0.922 -5.819 54.187 1.00 56.00 79 SER A N 1
ATOM 636 C CA . SER A 1 79 ? -0.712 -6.745 53.064 1.00 56.00 79 SER A CA 1
ATOM 637 C C . SER A 1 79 ? -1.550 -6.381 51.832 1.00 56.00 79 SER A C 1
ATOM 639 O O . SER A 1 79 ? -1.044 -6.488 50.716 1.00 56.00 79 SER A O 1
ATOM 641 N N . LEU A 1 80 ? -2.772 -5.860 52.007 1.00 52.75 80 LEU A N 1
ATOM 642 C CA . LEU A 1 80 ? -3.593 -5.286 50.935 1.00 52.75 80 LEU A CA 1
ATOM 643 C C . LEU A 1 80 ? -2.979 -3.999 50.399 1.00 52.75 80 LEU A C 1
ATOM 645 O O . LEU A 1 80 ? -2.937 -3.851 49.194 1.00 52.75 80 LEU A O 1
ATOM 649 N N . SER A 1 81 ? -2.451 -3.109 51.241 1.00 60.91 81 SER A N 1
ATOM 650 C CA . SER A 1 81 ? -1.782 -1.876 50.799 1.00 60.91 81 SER A CA 1
ATOM 651 C C . SER A 1 81 ? -0.530 -2.176 49.969 1.00 60.91 81 SER A C 1
ATOM 653 O O . SER A 1 81 ? -0.334 -1.598 48.898 1.00 60.91 81 SER A O 1
ATOM 655 N N . ALA A 1 82 ? 0.298 -3.133 50.404 1.00 62.78 82 ALA A N 1
ATOM 656 C CA . ALA A 1 82 ? 1.466 -3.580 49.648 1.00 62.78 82 ALA A CA 1
ATOM 657 C C . ALA A 1 82 ? 1.072 -4.298 48.343 1.00 62.78 82 ALA A C 1
ATOM 659 O O . ALA A 1 82 ? 1.653 -4.018 47.290 1.00 62.78 82 ALA A O 1
ATOM 660 N N . ALA A 1 83 ? 0.057 -5.167 48.392 1.00 52.59 83 ALA A N 1
ATOM 661 C CA . ALA A 1 83 ? -0.487 -5.840 47.217 1.00 52.59 83 ALA A CA 1
ATOM 662 C C . ALA A 1 83 ? -1.141 -4.853 46.242 1.00 52.59 83 ALA A C 1
ATOM 664 O O . ALA A 1 83 ? -0.932 -4.970 45.047 1.00 52.59 83 ALA A O 1
ATOM 665 N N . GLU A 1 84 ? -1.855 -3.839 46.722 1.00 60.88 84 GLU A N 1
ATOM 666 C CA . GLU A 1 84 ? -2.504 -2.791 45.931 1.00 60.88 84 GLU A CA 1
ATOM 667 C C . GLU A 1 84 ? -1.462 -1.875 45.286 1.00 60.88 84 GLU A C 1
ATOM 669 O O . GLU A 1 84 ? -1.586 -1.522 44.114 1.00 60.88 84 GLU A O 1
ATOM 674 N N . LYS A 1 85 ? -0.361 -1.572 45.985 1.00 67.69 85 LYS A N 1
ATOM 675 C CA . LYS A 1 85 ? 0.783 -0.866 45.394 1.00 67.69 85 LYS A CA 1
ATOM 676 C C . LYS A 1 85 ? 1.444 -1.692 44.292 1.00 67.69 85 LYS A C 1
ATOM 678 O O . LYS A 1 85 ? 1.682 -1.144 43.215 1.00 67.69 85 LYS A O 1
ATOM 683 N N . ALA A 1 86 ? 1.694 -2.982 44.531 1.00 60.00 86 ALA A N 1
ATOM 684 C CA . ALA A 1 86 ? 2.275 -3.899 43.549 1.00 60.00 86 ALA A CA 1
ATOM 685 C C . ALA A 1 86 ? 1.348 -4.105 42.339 1.00 60.00 86 ALA A C 1
ATOM 687 O O . ALA A 1 86 ? 1.804 -4.002 41.201 1.00 60.00 86 ALA A O 1
ATOM 688 N N . LEU A 1 87 ? 0.044 -4.270 42.574 1.00 54.25 87 LEU A N 1
ATOM 689 C CA . LEU A 1 87 ? -0.988 -4.378 41.545 1.00 54.25 87 LEU A CA 1
ATOM 690 C C . LEU A 1 87 ? -1.116 -3.071 40.761 1.00 54.25 87 LEU A C 1
ATOM 692 O O . LEU A 1 87 ? -1.231 -3.105 39.547 1.00 54.25 87 LEU A O 1
ATOM 696 N N . SER A 1 88 ? -1.026 -1.906 41.413 1.00 68.50 88 SER A N 1
ATOM 697 C CA . SER A 1 88 ? -1.058 -0.608 40.726 1.00 68.50 88 SER A CA 1
ATOM 698 C C . SER A 1 88 ? 0.173 -0.391 39.847 1.00 68.50 88 SER A C 1
ATOM 700 O O . SER A 1 88 ? 0.083 0.265 38.806 1.00 68.50 88 SER A O 1
ATOM 702 N N . LEU A 1 89 ? 1.330 -0.924 40.257 1.00 64.50 89 LEU A N 1
ATOM 703 C CA . LEU A 1 89 ? 2.565 -0.841 39.490 1.00 64.50 89 LEU A CA 1
ATOM 704 C C . LEU A 1 89 ? 2.504 -1.783 38.289 1.00 64.50 89 LEU A C 1
ATOM 706 O O . LEU A 1 89 ? 2.765 -1.324 37.181 1.00 64.50 89 LEU A O 1
ATOM 710 N N . ASP A 1 90 ? 2.096 -3.037 38.503 1.00 62.16 90 ASP A N 1
ATOM 711 C CA . ASP A 1 90 ? 1.908 -4.053 37.461 1.00 62.16 90 ASP A CA 1
ATOM 712 C C . ASP A 1 90 ? 0.798 -3.665 36.473 1.00 62.16 90 ASP A C 1
ATOM 714 O O . ASP A 1 90 ? 0.947 -3.771 35.260 1.00 62.16 90 ASP A O 1
ATOM 718 N N . GLN A 1 91 ? -0.283 -3.064 36.964 1.00 64.69 91 GLN A N 1
ATOM 719 C CA . GLN A 1 91 ? -1.336 -2.507 36.127 1.00 64.69 91 GLN A CA 1
ATOM 720 C C . GLN A 1 91 ? -0.813 -1.324 35.308 1.00 64.69 91 GLN A C 1
ATOM 722 O O . GLN A 1 91 ? -1.123 -1.229 34.125 1.00 64.69 91 GLN A O 1
ATOM 727 N N . LYS A 1 92 ? 0.014 -0.433 35.877 1.00 61.94 92 LYS A N 1
ATOM 728 C CA . LYS A 1 92 ? 0.617 0.696 35.139 1.00 61.94 92 LYS A CA 1
ATOM 729 C C . LYS A 1 92 ? 1.662 0.238 34.120 1.00 61.94 92 LYS A C 1
ATOM 731 O O . LYS A 1 92 ? 1.700 0.787 33.015 1.00 61.94 92 LYS A O 1
ATOM 736 N N . THR A 1 93 ? 2.520 -0.724 34.454 1.00 62.66 93 THR A N 1
ATOM 737 C CA . THR A 1 93 ? 3.517 -1.289 33.530 1.00 62.66 93 THR A CA 1
ATOM 738 C C . THR A 1 93 ? 2.839 -2.137 32.461 1.00 62.66 93 THR A C 1
ATOM 740 O O . THR A 1 93 ? 3.151 -1.971 31.281 1.00 62.66 93 THR A O 1
ATOM 743 N N . GLY A 1 94 ? 1.851 -2.945 32.832 1.00 57.78 94 GLY A N 1
ATOM 744 C CA . GLY A 1 94 ? 0.978 -3.706 31.945 1.00 57.78 94 GLY A CA 1
ATOM 745 C C . GLY A 1 94 ? 0.201 -2.806 30.986 1.00 57.78 94 GLY A C 1
ATOM 746 O O . GLY A 1 94 ? 0.242 -3.037 29.778 1.00 57.78 94 GLY A O 1
ATOM 747 N N . LEU A 1 95 ? -0.397 -1.706 31.464 1.00 58.31 95 LEU A N 1
ATOM 748 C CA . LEU A 1 95 ? -1.054 -0.707 30.608 1.00 58.31 95 LEU A CA 1
ATOM 749 C C . LEU A 1 95 ? -0.068 -0.048 29.646 1.00 58.31 95 LEU A C 1
ATOM 751 O O . LEU A 1 95 ? -0.349 0.048 28.453 1.00 58.31 95 LEU A O 1
ATOM 755 N N . LYS A 1 96 ? 1.094 0.403 30.134 1.00 58.91 96 LYS A N 1
ATOM 756 C CA . LYS A 1 96 ? 2.114 1.036 29.281 1.00 58.91 96 LYS A CA 1
ATOM 757 C C . LYS A 1 96 ? 2.621 0.071 28.210 1.00 58.91 96 LYS A C 1
ATOM 759 O O . LYS A 1 96 ? 2.790 0.470 27.057 1.00 58.91 96 LYS A O 1
ATOM 764 N N . THR A 1 97 ? 2.848 -1.185 28.577 1.00 57.97 97 THR A N 1
ATOM 765 C CA . THR A 1 97 ? 3.337 -2.228 27.669 1.00 57.97 97 THR A CA 1
ATOM 766 C C . THR A 1 97 ? 2.255 -2.616 26.664 1.00 57.97 97 THR A C 1
ATOM 768 O O . THR A 1 97 ? 2.514 -2.605 25.463 1.00 57.97 97 THR A O 1
ATOM 771 N N . GLY A 1 98 ? 1.020 -2.835 27.117 1.00 61.75 98 GLY A N 1
ATOM 772 C CA . GLY A 1 98 ? -0.139 -3.100 26.262 1.00 61.75 98 GLY A CA 1
ATOM 773 C C . GLY A 1 98 ? -0.424 -1.958 25.285 1.00 61.75 98 GLY A C 1
ATOM 774 O O . GLY A 1 98 ? -0.644 -2.202 24.100 1.00 61.75 98 GLY A O 1
ATOM 775 N N . MET A 1 99 ? -0.320 -0.706 25.737 1.00 61.09 99 MET A N 1
ATOM 776 C CA . MET A 1 99 ? -0.483 0.481 24.895 1.00 61.09 99 MET A CA 1
ATOM 777 C C . MET A 1 99 ? 0.611 0.576 23.823 1.00 61.09 99 MET A C 1
ATOM 779 O O . MET A 1 99 ? 0.300 0.799 22.652 1.00 61.09 99 MET A O 1
ATOM 783 N N . LYS A 1 100 ? 1.883 0.347 24.183 1.00 64.31 100 LYS A N 1
ATOM 784 C CA . LYS A 1 100 ? 2.998 0.314 23.217 1.00 64.31 100 LYS A CA 1
ATOM 785 C C . LYS A 1 100 ? 2.829 -0.808 22.190 1.00 64.31 100 LYS A C 1
ATOM 787 O O . LYS A 1 100 ? 3.006 -0.573 20.996 1.00 64.31 100 LYS A O 1
ATOM 792 N N . THR A 1 101 ? 2.464 -2.009 22.628 1.00 69.19 101 THR A N 1
ATOM 793 C CA . THR A 1 101 ? 2.235 -3.163 21.744 1.00 69.19 101 THR A CA 1
ATOM 794 C C . THR A 1 101 ? 1.041 -2.928 20.817 1.00 69.19 101 THR A C 1
ATOM 796 O O . THR A 1 101 ? 1.125 -3.188 19.613 1.00 69.19 101 THR A O 1
ATOM 799 N N . GLY A 1 102 ? -0.046 -2.356 21.341 1.00 73.44 102 GLY A N 1
ATOM 800 C CA . GLY A 1 102 ? -1.209 -1.947 20.555 1.00 73.44 102 GLY A CA 1
ATOM 801 C C . GLY A 1 102 ? -0.841 -0.933 19.473 1.00 73.44 102 GLY A C 1
ATOM 802 O O . GLY A 1 102 ? -1.187 -1.131 18.309 1.00 73.44 102 GLY A O 1
ATOM 803 N N . MET A 1 103 ? -0.064 0.093 19.829 1.00 76.06 103 MET A N 1
ATOM 804 C CA . MET A 1 103 ? 0.407 1.124 18.899 1.00 76.06 103 MET A CA 1
ATOM 805 C C . MET A 1 103 ? 1.301 0.550 17.795 1.00 76.06 103 MET A C 1
ATOM 807 O O . MET A 1 103 ? 1.050 0.801 16.617 1.00 76.06 103 MET A O 1
ATOM 811 N N . LYS A 1 104 ? 2.286 -0.287 18.152 1.00 82.69 104 LYS A N 1
ATOM 812 C CA . LYS A 1 104 ? 3.146 -0.970 17.171 1.00 82.69 104 LYS A CA 1
ATOM 813 C C . LYS A 1 104 ? 2.330 -1.795 16.190 1.00 82.69 104 LYS A C 1
ATOM 815 O O . LYS A 1 104 ? 2.596 -1.785 14.996 1.00 82.69 104 LYS A O 1
ATOM 820 N N . THR A 1 105 ? 1.315 -2.496 16.680 1.00 84.69 105 THR A N 1
ATOM 821 C CA . THR A 1 105 ? 0.556 -3.370 15.793 1.00 84.69 105 THR A CA 1
ATOM 822 C C . THR A 1 105 ? -0.329 -2.595 14.828 1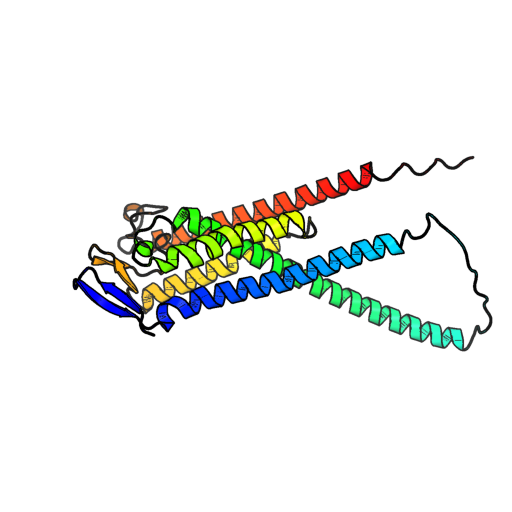.00 84.69 105 THR A C 1
ATOM 824 O O . THR A 1 105 ? -0.388 -2.948 13.656 1.00 84.69 105 THR A O 1
ATOM 827 N N . ARG A 1 106 ? -0.958 -1.508 15.292 1.00 87.94 106 ARG A N 1
ATOM 828 C CA . ARG A 1 106 ? -1.716 -0.588 14.426 1.00 87.94 106 ARG A CA 1
ATOM 829 C C . ARG A 1 106 ? -0.825 -0.003 13.334 1.00 87.94 106 ARG A C 1
ATOM 831 O O . ARG A 1 106 ? -1.216 0.024 12.173 1.00 87.94 106 ARG A O 1
ATOM 838 N N . TYR A 1 107 ? 0.390 0.401 13.709 1.00 89.75 107 TYR A N 1
ATOM 839 C CA . TYR A 1 107 ? 1.397 0.876 12.769 1.00 89.75 107 TYR A CA 1
ATOM 840 C C . TYR A 1 107 ? 1.701 -0.171 11.689 1.00 89.75 107 TYR A C 1
ATOM 842 O O . TYR A 1 107 ? 1.533 0.113 10.506 1.00 89.75 107 TYR A O 1
ATOM 850 N N . TYR A 1 108 ? 2.082 -1.392 12.076 1.00 89.69 108 TYR A N 1
ATOM 851 C CA . TYR A 1 108 ? 2.431 -2.436 11.107 1.00 89.69 108 TYR A CA 1
ATOM 852 C C . TYR A 1 108 ? 1.255 -2.847 10.228 1.00 89.69 108 TYR A C 1
ATOM 854 O O . TYR A 1 108 ? 1.437 -3.032 9.028 1.00 89.69 108 TYR A O 1
ATOM 862 N N . LYS A 1 109 ? 0.050 -2.942 10.796 1.00 88.62 109 LYS A N 1
ATOM 863 C CA . LYS A 1 109 ? -1.165 -3.263 10.045 1.00 88.62 109 LYS A CA 1
ATOM 864 C C . LYS A 1 109 ? -1.425 -2.230 8.953 1.00 88.62 109 LYS A C 1
ATOM 866 O O . LYS A 1 109 ? -1.574 -2.604 7.794 1.00 88.62 109 LYS A O 1
ATOM 871 N N . PHE A 1 110 ? -1.370 -0.945 9.303 1.00 92.50 110 PHE A N 1
ATOM 872 C CA . PHE A 1 110 ? -1.495 0.140 8.335 1.00 92.50 110 PHE A CA 1
ATOM 873 C C . PHE A 1 110 ? -0.403 0.084 7.260 1.00 92.50 110 PHE A C 1
ATOM 875 O O . PHE A 1 110 ? -0.727 0.179 6.080 1.00 92.50 110 PHE A O 1
ATOM 882 N N . MET A 1 111 ? 0.866 -0.129 7.635 1.00 92.62 111 MET A N 1
ATOM 883 C CA . MET A 1 111 ? 1.952 -0.265 6.653 1.00 92.62 111 MET A CA 1
ATOM 884 C C . MET A 1 111 ? 1.708 -1.419 5.685 1.00 92.62 111 MET A C 1
ATOM 886 O O . MET A 1 111 ? 1.937 -1.271 4.487 1.00 92.62 111 MET A O 1
ATOM 890 N N . CYS A 1 112 ? 1.207 -2.553 6.179 1.00 90.69 112 CYS A N 1
ATOM 891 C CA . CYS A 1 112 ? 0.904 -3.689 5.320 1.00 90.69 112 CYS A CA 1
ATOM 892 C C . CYS A 1 112 ? -0.284 -3.401 4.397 1.00 90.69 112 CYS A C 1
ATOM 894 O O . CYS A 1 112 ? -0.195 -3.697 3.210 1.00 90.69 112 CYS A O 1
ATOM 896 N N . THR A 1 113 ? -1.357 -2.783 4.905 1.00 91.94 113 THR A N 1
ATOM 897 C CA . THR A 1 113 ? -2.497 -2.352 4.079 1.00 91.94 113 THR A CA 1
ATOM 898 C C . THR A 1 113 ? -2.044 -1.378 2.992 1.00 91.94 113 THR A C 1
ATOM 900 O O . THR A 1 113 ? -2.401 -1.565 1.833 1.00 91.94 113 THR A O 1
ATOM 903 N N . MET A 1 114 ? -1.204 -0.393 3.329 1.00 93.88 114 MET A N 1
ATOM 904 C CA . MET A 1 114 ? -0.619 0.543 2.363 1.00 93.88 114 MET A CA 1
ATOM 905 C C . MET A 1 114 ? 0.202 -0.183 1.299 1.00 93.88 114 MET A C 1
ATOM 907 O O . MET A 1 114 ? -0.031 0.021 0.112 1.00 93.88 114 MET A O 1
ATOM 911 N N . ALA A 1 115 ? 1.133 -1.048 1.706 1.00 89.50 115 ALA A N 1
ATOM 912 C CA . ALA A 1 115 ? 1.994 -1.777 0.780 1.00 89.50 115 ALA A CA 1
ATOM 913 C C . ALA A 1 115 ? 1.177 -2.640 -0.193 1.00 89.50 115 ALA A C 1
ATOM 915 O O . ALA A 1 115 ? 1.402 -2.603 -1.402 1.00 89.50 115 ALA A O 1
ATOM 916 N N . VAL A 1 116 ? 0.189 -3.369 0.325 1.00 90.56 116 VAL A N 1
ATOM 917 C CA . VAL A 1 116 ? -0.688 -4.246 -0.459 1.00 90.56 116 VAL A CA 1
ATOM 918 C C . VAL A 1 116 ? -1.598 -3.437 -1.395 1.00 90.56 116 VAL A C 1
ATOM 920 O O . VAL A 1 116 ? -1.706 -3.766 -2.575 1.00 90.56 116 VAL A O 1
ATOM 923 N N . ALA A 1 117 ? -2.190 -2.339 -0.922 1.00 93.12 117 ALA A N 1
ATOM 924 C CA . ALA A 1 117 ? -3.034 -1.476 -1.747 1.00 93.12 117 ALA A CA 1
ATOM 925 C C . ALA A 1 117 ? -2.240 -0.780 -2.866 1.00 93.12 117 ALA A C 1
ATOM 927 O O . ALA A 1 117 ? -2.644 -0.828 -4.027 1.00 93.12 117 ALA A O 1
ATOM 928 N N . VAL A 1 118 ? -1.081 -0.194 -2.540 1.00 91.31 118 VAL A N 1
ATOM 929 C CA . VAL A 1 118 ? -0.186 0.439 -3.523 1.00 91.31 118 VAL A CA 1
ATOM 930 C C . VAL A 1 118 ? 0.283 -0.581 -4.558 1.00 91.31 118 VAL A C 1
ATOM 932 O O . VAL A 1 118 ? 0.296 -0.265 -5.742 1.00 91.31 118 VAL A O 1
ATOM 935 N N . THR A 1 119 ? 0.590 -1.813 -4.144 1.00 87.94 119 THR A N 1
ATOM 936 C CA . THR A 1 119 ? 0.963 -2.901 -5.065 1.00 87.94 119 THR A CA 1
ATOM 937 C C . THR A 1 119 ? -0.135 -3.171 -6.096 1.00 87.94 119 THR A C 1
ATOM 939 O O . THR A 1 119 ? 0.158 -3.259 -7.288 1.00 87.94 119 THR A O 1
ATOM 942 N N . GLY A 1 120 ? -1.402 -3.240 -5.670 1.00 89.06 120 GLY A N 1
ATOM 943 C CA . GLY A 1 120 ? -2.529 -3.413 -6.591 1.00 89.06 120 GLY A CA 1
ATOM 944 C C . GLY A 1 120 ? -2.724 -2.224 -7.534 1.00 89.06 120 GLY A C 1
ATOM 945 O O . GLY A 1 120 ? -2.922 -2.414 -8.733 1.00 89.06 120 GLY A O 1
ATOM 946 N N . ILE A 1 121 ? -2.605 -0.996 -7.021 1.00 90.12 121 ILE A N 1
ATOM 947 C CA . ILE A 1 121 ? -2.716 0.226 -7.834 1.00 90.12 121 ILE A CA 1
ATOM 948 C C . ILE A 1 121 ? -1.607 0.267 -8.889 1.00 90.12 121 ILE A C 1
ATOM 950 O O . ILE A 1 121 ? -1.891 0.402 -10.076 1.00 90.12 121 ILE A O 1
ATOM 954 N N . VAL A 1 122 ? -0.349 0.104 -8.474 1.00 86.12 122 VAL A N 1
ATOM 955 C CA . VAL A 1 122 ? 0.813 0.111 -9.373 1.00 86.12 122 VAL A CA 1
ATOM 956 C C . VAL A 1 122 ? 0.681 -0.985 -10.425 1.00 86.12 122 VAL A C 1
ATOM 958 O O . VAL A 1 122 ? 0.936 -0.730 -11.599 1.00 86.12 122 VAL A O 1
ATOM 961 N N . TRP A 1 123 ? 0.219 -2.178 -10.048 1.00 83.38 123 TRP A N 1
ATOM 962 C CA . TRP A 1 123 ? -0.043 -3.236 -11.015 1.00 83.38 123 TRP A CA 1
ATOM 963 C C . TRP A 1 123 ? -1.058 -2.815 -12.076 1.00 83.38 123 TRP A C 1
ATOM 965 O O . TRP A 1 123 ? -0.762 -2.867 -13.270 1.00 83.38 123 TRP A O 1
ATOM 975 N N . HIS A 1 124 ? -2.239 -2.375 -11.644 1.00 84.88 124 HIS A N 1
ATOM 976 C CA . HIS A 1 124 ? -3.350 -2.092 -12.547 1.00 84.88 124 HIS A CA 1
ATOM 977 C C . HIS A 1 124 ? -3.168 -0.827 -13.387 1.00 84.88 124 HIS A C 1
ATOM 979 O O . HIS A 1 124 ? -3.770 -0.749 -14.457 1.00 84.88 124 HIS A O 1
ATOM 985 N N . VAL A 1 125 ? -2.371 0.132 -12.912 1.00 84.00 125 VAL A N 1
ATOM 986 C CA . VAL A 1 125 ? -2.156 1.424 -13.578 1.00 84.00 125 VAL A CA 1
ATOM 987 C C . VAL A 1 125 ? -0.858 1.449 -14.382 1.00 84.00 125 VAL A C 1
ATOM 989 O O . VAL A 1 125 ? -0.830 2.052 -15.448 1.00 84.00 125 VAL A O 1
ATOM 992 N N . LEU A 1 126 ? 0.216 0.825 -13.885 1.00 77.81 126 LEU A N 1
ATOM 993 C CA . LEU A 1 126 ? 1.569 1.023 -14.424 1.00 77.81 126 LEU A CA 1
ATOM 994 C C . LEU A 1 126 ? 2.210 -0.238 -15.010 1.00 77.81 126 LEU A C 1
ATOM 996 O O . LEU A 1 126 ? 3.210 -0.107 -15.711 1.00 77.81 126 LEU A O 1
ATOM 1000 N N . ILE A 1 127 ? 1.722 -1.446 -14.692 1.00 75.56 127 ILE A N 1
ATOM 1001 C CA . ILE A 1 127 ? 2.447 -2.693 -15.005 1.00 75.56 127 ILE A CA 1
ATOM 1002 C C . ILE A 1 127 ? 1.667 -3.654 -15.911 1.00 75.56 127 ILE A C 1
ATOM 1004 O O . ILE A 1 127 ? 2.277 -4.231 -16.811 1.00 75.56 127 ILE A O 1
ATOM 1008 N N . LYS A 1 128 ? 0.364 -3.876 -15.677 1.00 72.56 128 LYS A N 1
ATOM 1009 C CA . LYS A 1 128 ? -0.361 -5.040 -16.232 1.00 72.56 128 LYS A CA 1
ATOM 1010 C C . LYS A 1 128 ? -0.331 -5.121 -17.769 1.00 72.56 128 LYS A C 1
ATOM 1012 O O . LYS A 1 128 ? -0.334 -6.226 -18.304 1.00 72.56 128 LYS A O 1
ATOM 1017 N N . ASP A 1 129 ? -0.307 -3.969 -18.441 1.00 69.12 129 ASP A N 1
ATOM 1018 C CA . ASP A 1 129 ? -0.408 -3.848 -19.901 1.00 69.12 129 ASP A CA 1
ATOM 1019 C C . ASP A 1 129 ? 0.967 -3.707 -20.583 1.00 69.12 129 ASP A C 1
ATOM 1021 O O . ASP A 1 129 ? 1.041 -3.505 -21.791 1.00 69.12 129 ASP A O 1
ATOM 1025 N N . ASN A 1 130 ? 2.070 -3.838 -19.837 1.00 64.75 130 ASN A N 1
ATOM 1026 C CA . ASN A 1 130 ? 3.412 -3.756 -20.410 1.00 64.75 130 ASN A CA 1
ATOM 1027 C C . ASN A 1 130 ? 3.834 -5.099 -21.031 1.00 64.75 130 ASN A C 1
ATOM 1029 O O . ASN A 1 130 ? 3.734 -6.153 -20.389 1.00 64.75 130 ASN A O 1
ATOM 1033 N N . ASP A 1 131 ? 4.413 -5.048 -22.236 1.00 55.06 131 ASP A N 1
ATOM 1034 C CA . ASP A 1 131 ? 4.887 -6.217 -23.003 1.00 55.06 131 ASP A CA 1
ATOM 1035 C C . ASP A 1 131 ? 5.843 -7.133 -22.222 1.00 55.06 131 ASP A C 1
ATOM 1037 O O . ASP A 1 131 ? 5.881 -8.343 -22.447 1.00 55.06 131 ASP A O 1
ATOM 1041 N N . PHE A 1 132 ? 6.552 -6.590 -21.225 1.00 53.88 132 PHE A N 1
ATOM 1042 C CA . PHE A 1 132 ? 7.447 -7.331 -20.330 1.00 53.88 132 PHE A CA 1
ATOM 1043 C C . PHE A 1 132 ? 6.785 -8.547 -19.647 1.00 53.88 132 PHE A C 1
ATOM 1045 O O . PHE A 1 132 ? 7.461 -9.516 -19.304 1.00 53.88 132 PHE A O 1
ATOM 1052 N N . LEU A 1 133 ? 5.463 -8.525 -19.445 1.00 52.66 133 LEU A N 1
ATOM 1053 C CA . LEU A 1 133 ? 4.715 -9.626 -18.825 1.00 52.66 133 LEU A CA 1
ATOM 1054 C C . LEU A 1 133 ? 4.002 -10.537 -19.831 1.00 52.66 133 LEU A C 1
ATOM 1056 O O . LEU A 1 133 ? 3.426 -11.554 -19.432 1.00 52.66 133 LEU A O 1
ATOM 1060 N N . ALA A 1 134 ? 4.015 -10.197 -21.121 1.00 53.16 134 ALA A N 1
ATOM 1061 C CA . ALA A 1 134 ? 3.419 -11.022 -22.169 1.00 53.16 134 ALA A CA 1
ATOM 1062 C C . ALA A 1 134 ? 4.200 -12.319 -22.416 1.00 53.16 134 ALA A C 1
ATOM 1064 O O . ALA A 1 134 ? 3.602 -13.342 -22.738 1.00 53.16 134 ALA A O 1
ATOM 1065 N N . THR A 1 135 ? 5.508 -12.309 -22.165 1.00 54.75 135 THR A N 1
ATOM 1066 C CA . THR A 1 135 ? 6.415 -13.449 -22.367 1.00 54.75 135 THR A CA 1
ATOM 1067 C C . THR A 1 135 ? 6.336 -14.534 -21.285 1.00 54.75 135 THR A C 1
ATOM 1069 O O . THR A 1 135 ? 6.961 -15.579 -21.437 1.00 54.75 135 THR A O 1
ATOM 1072 N N . TRP A 1 136 ? 5.559 -14.342 -20.208 1.00 57.69 136 TRP A N 1
ATOM 1073 C CA . TRP A 1 136 ? 5.522 -15.260 -19.056 1.00 57.69 136 TRP A CA 1
ATOM 1074 C C . TRP A 1 136 ? 4.081 -15.665 -18.673 1.00 57.69 136 TRP A C 1
ATOM 1076 O O . TRP A 1 136 ? 3.506 -15.096 -17.740 1.00 57.69 136 TRP A O 1
ATOM 1086 N N . PRO A 1 137 ? 3.477 -16.677 -19.329 1.00 54.28 137 PRO A N 1
ATOM 1087 C CA . PRO A 1 137 ? 2.060 -17.032 -19.158 1.00 54.28 137 PRO A CA 1
ATOM 1088 C C . PRO A 1 137 ? 1.645 -17.332 -17.707 1.00 54.28 137 PRO A C 1
ATOM 1090 O O . PRO A 1 137 ? 0.602 -16.872 -17.241 1.00 54.28 137 PRO A O 1
ATOM 1093 N N . TRP A 1 138 ? 2.486 -18.032 -16.940 1.00 56.59 138 TRP A N 1
ATOM 1094 C CA . TRP A 1 138 ? 2.221 -18.340 -15.526 1.00 56.59 138 TRP A CA 1
ATOM 1095 C C . TRP A 1 138 ? 2.327 -17.118 -14.600 1.00 56.59 138 TRP A C 1
ATOM 1097 O O . TRP A 1 138 ? 1.710 -17.113 -13.532 1.00 56.59 138 TRP A O 1
ATOM 1107 N N . ARG A 1 139 ? 3.050 -16.057 -15.000 1.00 58.53 139 ARG A N 1
ATOM 1108 C CA . ARG A 1 139 ? 3.091 -14.785 -14.254 1.00 58.53 139 ARG A CA 1
ATOM 1109 C C . ARG A 1 139 ? 1.774 -14.012 -14.349 1.00 58.53 139 ARG A C 1
ATOM 1111 O O . ARG A 1 139 ? 1.460 -13.278 -13.415 1.00 58.53 139 ARG A O 1
ATOM 1118 N N . ARG A 1 140 ? 0.984 -14.203 -15.413 1.00 60.62 140 ARG A N 1
ATOM 1119 C CA . ARG A 1 140 ? -0.328 -13.548 -15.569 1.00 60.62 140 ARG A CA 1
ATOM 1120 C C . ARG A 1 140 ? -1.386 -14.111 -14.617 1.00 60.62 140 ARG A C 1
ATOM 1122 O O . ARG A 1 140 ? -2.152 -13.344 -14.048 1.00 60.62 140 ARG A O 1
ATOM 1129 N N . LEU A 1 141 ? -1.402 -15.427 -14.398 1.00 63.38 141 LEU A N 1
ATOM 1130 C CA . LEU A 1 141 ? -2.453 -16.071 -13.604 1.00 63.38 141 LEU A CA 1
ATOM 1131 C C . LEU A 1 141 ? -2.265 -15.879 -12.091 1.00 63.38 141 LEU A C 1
ATOM 1133 O O . LEU A 1 141 ? -3.068 -15.198 -11.456 1.00 63.38 141 LEU A O 1
ATOM 1137 N N . ILE A 1 142 ? -1.212 -16.459 -11.502 1.00 63.53 142 ILE A N 1
ATOM 1138 C CA . ILE A 1 142 ? -1.060 -16.481 -10.035 1.00 63.53 142 ILE A CA 1
ATOM 1139 C C . ILE A 1 142 ? -0.510 -15.145 -9.509 1.00 63.53 142 ILE A C 1
ATOM 1141 O O . ILE A 1 142 ? -1.201 -14.506 -8.714 1.00 63.53 142 ILE A O 1
ATOM 1145 N N . PRO A 1 143 ? 0.669 -14.648 -9.941 1.00 66.25 143 PRO A N 1
ATOM 1146 C CA . PRO A 1 143 ? 1.109 -13.321 -9.534 1.00 66.25 143 PRO A CA 1
ATOM 1147 C C . PRO A 1 143 ? 0.140 -12.240 -10.009 1.00 66.25 143 PRO A C 1
ATOM 1149 O O . PRO A 1 143 ? -0.295 -11.438 -9.193 1.00 66.25 143 PRO A O 1
ATOM 1152 N N . GLY A 1 144 ? -0.245 -12.234 -11.286 1.00 68.00 144 GLY A N 1
ATOM 1153 C CA . GLY A 1 144 ? -1.046 -11.151 -11.857 1.00 68.00 144 GLY A CA 1
ATOM 1154 C C . GLY A 1 144 ? -2.413 -10.963 -11.197 1.00 68.00 144 GLY A C 1
ATOM 1155 O O . GLY A 1 144 ? -2.697 -9.876 -10.705 1.00 68.00 144 GLY A O 1
ATOM 1156 N N . HIS A 1 145 ? -3.248 -12.001 -11.118 1.00 77.06 145 HIS A N 1
ATOM 1157 C CA . HIS A 1 145 ? -4.598 -11.844 -10.560 1.00 77.06 145 HIS A CA 1
ATOM 1158 C C . HIS A 1 145 ? -4.659 -12.035 -9.044 1.00 77.06 145 HIS A C 1
ATOM 1160 O O . HIS A 1 145 ? -5.289 -11.240 -8.348 1.00 77.06 145 HIS A O 1
ATOM 1166 N N . ILE A 1 146 ? -4.012 -13.064 -8.490 1.00 80.94 146 ILE A N 1
ATOM 1167 C CA . ILE A 1 146 ? -4.138 -13.325 -7.049 1.00 80.94 146 ILE A CA 1
ATOM 1168 C C . ILE A 1 146 ? -3.364 -12.266 -6.261 1.00 80.94 146 ILE A C 1
ATOM 1170 O O . ILE A 1 146 ? -3.953 -11.573 -5.431 1.00 80.94 146 ILE A O 1
ATOM 1174 N N . LEU A 1 147 ? -2.065 -12.101 -6.538 1.00 80.94 147 LEU A N 1
ATOM 1175 C CA . LEU A 1 147 ? -1.216 -11.221 -5.727 1.00 80.94 147 LEU A CA 1
ATOM 1176 C C . LEU A 1 147 ? -1.481 -9.732 -5.960 1.00 80.94 147 LEU A C 1
ATOM 1178 O O . LEU A 1 147 ? -1.325 -8.959 -5.020 1.00 80.94 147 LEU A O 1
ATOM 1182 N N . HIS A 1 148 ? -1.891 -9.328 -7.165 1.00 85.69 148 HIS A N 1
ATOM 1183 C CA . HIS A 1 148 ? -2.053 -7.907 -7.494 1.00 85.69 148 HIS A CA 1
ATOM 1184 C C . HIS A 1 148 ? -3.504 -7.451 -7.704 1.00 85.69 148 HIS A C 1
ATOM 1186 O O . HIS A 1 148 ? -3.738 -6.253 -7.843 1.00 85.69 148 HIS A O 1
ATOM 1192 N N . THR A 1 149 ? -4.487 -8.355 -7.658 1.00 87.75 149 THR A N 1
ATOM 1193 C CA . THR A 1 149 ? -5.913 -7.979 -7.679 1.00 87.75 149 THR A CA 1
ATOM 1194 C C . THR A 1 149 ? -6.631 -8.464 -6.426 1.00 87.75 149 THR A C 1
ATOM 1196 O O . THR A 1 149 ? -7.103 -7.651 -5.632 1.00 87.75 149 THR A O 1
ATOM 1199 N N . VAL A 1 150 ? -6.678 -9.781 -6.199 1.00 89.38 150 VAL A N 1
ATOM 1200 C CA . VAL A 1 150 ? -7.466 -10.368 -5.101 1.00 89.38 150 VAL A CA 1
ATOM 1201 C C . VAL A 1 150 ? -6.932 -9.938 -3.736 1.00 89.38 150 VAL A C 1
ATOM 1203 O O . VAL A 1 150 ? -7.708 -9.501 -2.885 1.00 89.38 150 VAL A O 1
ATOM 1206 N N . ILE A 1 151 ? -5.619 -10.033 -3.517 1.00 88.81 151 ILE A N 1
ATOM 1207 C CA . ILE A 1 151 ? -5.003 -9.692 -2.228 1.00 88.81 151 ILE A CA 1
ATOM 1208 C C . ILE A 1 151 ? -5.131 -8.191 -1.911 1.00 88.81 151 ILE A C 1
ATOM 1210 O O . ILE A 1 151 ? -5.569 -7.881 -0.803 1.00 88.81 151 ILE A O 1
ATOM 1214 N N . PRO A 1 152 ? -4.856 -7.257 -2.844 1.00 91.50 152 PRO A N 1
ATOM 1215 C CA . PRO A 1 152 ? -5.111 -5.831 -2.642 1.00 91.50 152 PRO A CA 1
ATOM 1216 C C . PRO A 1 152 ? -6.551 -5.499 -2.267 1.00 91.50 152 PRO A C 1
ATOM 1218 O O . PRO A 1 152 ? -6.776 -4.812 -1.268 1.00 91.50 152 PRO A O 1
ATOM 1221 N N . ILE A 1 153 ? -7.528 -6.040 -3.001 1.00 93.38 153 ILE A N 1
ATOM 1222 C CA . ILE A 1 153 ? -8.951 -5.841 -2.693 1.00 93.38 153 ILE A CA 1
ATOM 1223 C C . ILE A 1 153 ? -9.278 -6.397 -1.305 1.00 93.38 153 ILE A C 1
ATOM 1225 O O . ILE A 1 153 ? -9.933 -5.725 -0.506 1.00 93.38 153 ILE A O 1
ATOM 1229 N N . SER A 1 154 ? -8.784 -7.595 -0.990 1.00 90.50 154 SER A N 1
ATOM 1230 C CA . SER A 1 154 ? -9.016 -8.242 0.305 1.00 90.50 154 SER A CA 1
ATOM 1231 C C . SER A 1 154 ? -8.409 -7.443 1.458 1.00 90.50 154 SER A C 1
ATOM 1233 O O . SER A 1 154 ? -9.068 -7.265 2.475 1.00 90.50 154 SER A O 1
ATOM 1235 N N . GLY A 1 155 ? -7.192 -6.912 1.302 1.00 90.75 155 GLY A N 1
ATOM 1236 C CA . GLY A 1 155 ? -6.525 -6.111 2.331 1.00 90.75 155 GLY A CA 1
ATOM 1237 C C . GLY A 1 155 ? -7.220 -4.772 2.591 1.00 90.75 155 GLY A C 1
ATOM 1238 O O . GLY A 1 155 ? -7.394 -4.370 3.740 1.00 90.75 155 GLY A O 1
ATOM 1239 N N . VAL A 1 156 ? -7.684 -4.088 1.542 1.00 92.94 156 VAL A N 1
ATOM 1240 C CA . VAL A 1 156 ? -8.480 -2.860 1.718 1.00 92.94 156 VAL A CA 1
ATOM 1241 C C . VAL A 1 156 ? -9.833 -3.181 2.360 1.00 92.94 156 VAL A C 1
ATOM 1243 O O . VAL A 1 156 ? -10.264 -2.467 3.262 1.00 92.94 156 VAL A O 1
ATOM 1246 N N . THR A 1 157 ? -10.478 -4.275 1.948 1.00 92.31 157 THR A N 1
ATOM 1247 C CA . THR A 1 157 ? -11.759 -4.725 2.516 1.00 92.31 157 THR A CA 1
ATOM 1248 C C . THR A 1 157 ? -11.624 -5.101 3.992 1.00 92.31 157 THR A C 1
ATOM 1250 O O . THR A 1 157 ? -12.463 -4.709 4.799 1.00 92.31 157 THR A O 1
ATOM 1253 N N . ASP A 1 158 ? -10.555 -5.805 4.367 1.00 90.69 158 ASP A N 1
ATOM 1254 C CA . ASP A 1 158 ? -10.273 -6.179 5.755 1.00 90.69 158 ASP A CA 1
ATOM 1255 C C . ASP A 1 158 ? -10.123 -4.934 6.640 1.00 90.69 158 ASP A C 1
ATOM 1257 O O . ASP A 1 158 ? -10.802 -4.805 7.660 1.00 90.69 158 ASP A O 1
ATOM 1261 N N . TRP A 1 159 ? -9.338 -3.955 6.181 1.00 92.56 159 TRP A N 1
ATOM 1262 C CA . TRP A 1 159 ? -9.212 -2.668 6.862 1.00 92.56 159 TRP A CA 1
ATOM 1263 C C . TRP A 1 159 ? -10.554 -1.922 6.960 1.00 92.56 159 TRP A C 1
ATOM 1265 O O . TRP A 1 159 ? -10.905 -1.417 8.031 1.00 92.56 159 TRP A O 1
ATOM 1275 N N . LEU A 1 160 ? -11.340 -1.864 5.881 1.00 90.81 160 LEU A N 1
ATOM 1276 C CA . LEU A 1 160 ? -12.635 -1.174 5.871 1.00 90.81 160 LEU A CA 1
ATOM 1277 C C . LEU A 1 160 ? -13.642 -1.810 6.834 1.00 90.81 160 LEU A C 1
ATOM 1279 O O . LEU A 1 160 ? -14.345 -1.085 7.541 1.00 90.81 160 LEU A O 1
ATOM 1283 N N . LEU A 1 161 ? -13.694 -3.137 6.909 1.00 87.81 161 LEU A N 1
ATOM 1284 C CA . LEU A 1 161 ? -14.738 -3.845 7.651 1.00 87.81 161 LEU A CA 1
ATOM 1285 C C . LEU A 1 161 ? -14.358 -4.163 9.099 1.00 87.81 161 LEU A C 1
ATOM 1287 O O . LEU A 1 161 ? -15.221 -4.085 9.973 1.00 87.81 161 LEU A O 1
ATOM 1291 N N . PHE A 1 162 ? -13.099 -4.506 9.373 1.00 85.38 162 PHE A N 1
ATOM 1292 C CA . PHE A 1 162 ? -12.729 -5.149 10.640 1.00 85.38 162 PHE A CA 1
ATOM 1293 C C . PHE A 1 162 ? -11.790 -4.322 11.516 1.00 85.38 162 PHE A C 1
ATOM 1295 O O . PHE A 1 162 ? -11.824 -4.464 12.740 1.00 85.38 162 PHE A O 1
ATOM 1302 N N . ASP A 1 163 ? -10.996 -3.421 10.936 1.00 86.19 163 ASP A N 1
ATOM 1303 C CA . ASP A 1 163 ? -10.073 -2.622 11.742 1.00 86.19 163 ASP A CA 1
ATOM 1304 C C . ASP A 1 163 ? -10.829 -1.554 12.560 1.00 86.19 163 ASP A C 1
ATOM 1306 O O . ASP A 1 163 ? -11.747 -0.896 12.047 1.00 86.19 163 ASP A O 1
ATOM 1310 N N . PRO A 1 164 ? -10.447 -1.310 13.828 1.00 83.75 164 PRO A N 1
ATOM 1311 C CA . PRO A 1 164 ? -10.955 -0.168 14.575 1.00 83.75 164 PRO A CA 1
ATOM 1312 C C . PRO A 1 164 ? -10.650 1.134 13.829 1.00 83.75 164 PRO A C 1
ATOM 1314 O O . PRO A 1 164 ? -9.512 1.362 13.424 1.00 83.75 164 PRO A O 1
ATOM 1317 N N . LYS A 1 165 ? -11.657 1.997 13.681 1.00 88.88 165 LYS A N 1
ATOM 1318 C CA . LYS A 1 165 ? -11.533 3.257 12.938 1.00 88.88 165 LYS A CA 1
ATOM 1319 C C . LYS A 1 165 ? -10.982 4.391 13.801 1.00 88.88 165 LYS A C 1
ATOM 1321 O O . LYS A 1 165 ? -11.137 4.388 15.029 1.00 88.88 165 LYS A O 1
ATOM 1326 N N . GLY A 1 166 ? -10.347 5.370 13.167 1.00 88.25 166 GLY A N 1
ATOM 1327 C CA . GLY A 1 166 ? -9.725 6.521 13.830 1.00 88.25 166 GLY A CA 1
ATOM 1328 C C . GLY A 1 166 ? -8.379 6.205 14.477 1.00 88.25 166 GLY A C 1
ATOM 1329 O O . GLY A 1 166 ? -8.062 6.755 15.535 1.00 88.25 166 GLY A O 1
ATOM 1330 N N . GLN A 1 167 ? -7.648 5.253 13.903 1.00 89.00 167 GLN A N 1
ATOM 1331 C CA . GLN A 1 167 ? -6.351 4.763 14.370 1.00 89.00 167 GLN A CA 1
ATOM 1332 C C . GLN A 1 167 ? -5.189 5.248 13.499 1.00 89.00 167 GLN A C 1
ATOM 1334 O O . GLN A 1 167 ? -4.034 5.149 13.922 1.00 89.00 167 GLN A O 1
ATOM 1339 N N . VAL A 1 168 ? -5.465 5.759 12.297 1.00 93.12 168 VAL A N 1
ATOM 1340 C CA . VAL A 1 168 ? -4.437 6.211 11.359 1.00 93.12 168 VAL A CA 1
ATOM 1341 C C . VAL A 1 168 ? -3.948 7.606 11.744 1.00 93.12 168 VAL A C 1
ATOM 1343 O O . VAL A 1 168 ? -4.663 8.604 11.658 1.00 93.12 168 VAL A O 1
ATOM 1346 N N . THR A 1 169 ? -2.683 7.696 12.151 1.00 94.19 169 THR A N 1
ATOM 1347 C CA . THR A 1 169 ? -2.049 8.973 12.505 1.00 94.19 169 THR A CA 1
ATOM 1348 C C . THR A 1 169 ? -1.382 9.634 11.296 1.00 94.19 169 THR A C 1
ATOM 1350 O O . THR A 1 169 ? -1.014 8.971 10.327 1.00 94.19 169 THR A O 1
ATOM 1353 N N . THR A 1 170 ? -1.153 10.949 11.363 1.00 95.38 170 THR A N 1
ATOM 1354 C CA . THR A 1 170 ? -0.360 11.674 10.350 1.00 95.38 170 THR A CA 1
ATOM 1355 C C . THR A 1 170 ? 1.060 11.111 10.228 1.00 95.38 170 THR A C 1
ATOM 1357 O O . THR A 1 170 ? 1.569 10.968 9.122 1.00 95.38 170 THR A O 1
ATOM 1360 N N . GLY A 1 171 ? 1.678 10.730 11.353 1.00 95.50 171 GLY A N 1
ATOM 1361 C CA . GLY A 1 171 ? 2.998 10.097 11.356 1.00 95.50 171 GLY A CA 1
ATOM 1362 C C . GLY A 1 171 ? 3.008 8.777 10.586 1.00 95.50 171 GLY A C 1
ATOM 1363 O O . GLY A 1 171 ? 3.895 8.561 9.772 1.00 95.50 171 GLY A O 1
ATOM 1364 N N . MET A 1 172 ? 1.978 7.939 10.760 1.00 95.19 172 MET A N 1
ATOM 1365 C CA . MET A 1 172 ? 1.812 6.716 9.964 1.00 95.19 172 MET A CA 1
ATOM 1366 C C . MET A 1 172 ? 1.696 7.031 8.469 1.00 95.19 172 MET A C 1
ATOM 1368 O O . MET A 1 172 ? 2.389 6.409 7.671 1.00 95.19 172 MET A O 1
ATOM 1372 N N . ALA A 1 173 ? 0.891 8.024 8.078 1.00 95.44 173 ALA A N 1
ATOM 1373 C CA . ALA A 1 173 ? 0.770 8.408 6.670 1.00 95.44 173 ALA A CA 1
ATOM 1374 C C . ALA A 1 173 ? 2.132 8.789 6.057 1.00 95.44 173 ALA A C 1
ATOM 1376 O O . ALA A 1 173 ? 2.500 8.245 5.018 1.00 95.44 173 ALA A O 1
ATOM 1377 N N . PHE A 1 174 ? 2.932 9.620 6.734 1.00 96.12 174 PHE A N 1
ATOM 1378 C CA . PHE A 1 174 ? 4.290 9.948 6.279 1.00 96.12 174 PHE A CA 1
ATOM 1379 C C . PHE A 1 174 ? 5.247 8.754 6.302 1.00 96.12 174 PHE A C 1
ATOM 1381 O O . PHE A 1 174 ? 6.088 8.619 5.421 1.00 96.12 174 PHE A O 1
ATOM 1388 N N . SER A 1 175 ? 5.129 7.849 7.269 1.00 94.75 175 SER A N 1
ATOM 1389 C CA . SER A 1 175 ? 5.980 6.659 7.303 1.00 94.75 175 SER A CA 1
ATOM 1390 C C . SER A 1 175 ? 5.734 5.705 6.126 1.00 94.75 175 SER A C 1
ATOM 1392 O O . SER A 1 175 ? 6.629 4.933 5.785 1.00 94.75 175 SER A O 1
ATOM 1394 N N . SER A 1 176 ? 4.572 5.776 5.466 1.00 93.69 176 SER A N 1
ATOM 1395 C CA . SER A 1 176 ? 4.239 4.897 4.334 1.00 93.69 176 SER A CA 1
ATOM 1396 C C . SER A 1 176 ? 5.157 5.063 3.116 1.00 93.69 176 SER A C 1
ATOM 1398 O O . SER A 1 176 ? 5.346 4.106 2.367 1.00 93.69 176 SER A O 1
ATOM 1400 N N . ILE A 1 177 ? 5.779 6.236 2.940 1.00 93.44 177 ILE A N 1
ATOM 1401 C CA . ILE A 1 177 ? 6.698 6.496 1.821 1.00 93.44 177 ILE A CA 1
ATOM 1402 C C . ILE A 1 177 ? 8.145 6.080 2.111 1.00 93.44 177 ILE A C 1
ATOM 1404 O O . ILE A 1 177 ? 8.954 6.046 1.189 1.00 93.44 177 ILE A O 1
ATOM 1408 N N . ILE A 1 178 ? 8.485 5.702 3.351 1.00 91.25 178 ILE A N 1
ATOM 1409 C CA . ILE A 1 178 ? 9.866 5.342 3.721 1.00 91.25 178 ILE A CA 1
ATOM 1410 C C . ILE A 1 178 ? 10.365 4.160 2.883 1.00 91.25 178 ILE A C 1
ATOM 1412 O O . ILE A 1 178 ? 11.421 4.251 2.263 1.00 91.25 178 ILE A O 1
ATOM 1416 N N . CYS A 1 179 ? 9.612 3.058 2.830 1.00 84.56 179 CYS A N 1
ATOM 1417 C CA . CYS A 1 179 ? 10.020 1.878 2.063 1.00 84.56 179 CYS A CA 1
ATOM 1418 C C . CYS A 1 179 ? 10.132 2.163 0.550 1.00 84.56 179 CYS A C 1
ATOM 1420 O O . CYS A 1 179 ? 11.170 1.819 -0.018 1.00 84.56 179 CYS A O 1
ATOM 1422 N N . PRO A 1 180 ? 9.149 2.819 -0.105 1.00 84.50 180 PRO A N 1
ATOM 1423 C CA . PRO A 1 180 ? 9.286 3.259 -1.494 1.00 84.50 180 PRO A CA 1
ATOM 1424 C C . PRO A 1 180 ? 10.525 4.124 -1.758 1.00 84.50 180 PRO A C 1
ATOM 1426 O O . PRO A 1 180 ? 11.236 3.881 -2.731 1.00 84.50 180 PRO A O 1
ATOM 1429 N N . LEU A 1 181 ? 10.824 5.092 -0.885 1.00 87.38 181 LEU A N 1
ATOM 1430 C CA . LEU A 1 181 ? 11.991 5.966 -1.035 1.00 87.38 181 LEU A CA 1
ATOM 1431 C C . LEU A 1 181 ? 13.311 5.207 -0.867 1.00 87.38 181 LEU A C 1
ATOM 1433 O O . LEU A 1 181 ? 14.229 5.391 -1.663 1.00 87.38 181 LEU A O 1
ATOM 1437 N N . LEU A 1 182 ? 13.407 4.316 0.123 1.00 87.19 182 LEU A N 1
ATOM 1438 C CA . LEU A 1 182 ? 14.591 3.470 0.308 1.00 87.19 182 LEU A CA 1
ATOM 1439 C C . LEU A 1 182 ? 14.812 2.542 -0.891 1.00 87.19 182 LEU A C 1
ATOM 1441 O O . LEU A 1 182 ? 15.944 2.391 -1.350 1.00 87.19 182 LEU A O 1
ATOM 1445 N N . TYR A 1 183 ? 13.736 1.959 -1.428 1.00 82.69 183 TYR A N 1
ATOM 1446 C CA . TYR A 1 183 ? 13.813 1.162 -2.649 1.00 82.69 183 TYR A CA 1
ATOM 1447 C C . TYR A 1 183 ? 14.260 2.006 -3.847 1.00 82.69 183 TYR A C 1
ATOM 1449 O O . TYR A 1 183 ? 15.063 1.536 -4.647 1.00 82.69 183 TYR A O 1
ATOM 1457 N N . MET A 1 184 ? 13.789 3.250 -3.957 1.00 82.06 184 MET A N 1
ATOM 1458 C CA . MET A 1 184 ? 14.205 4.162 -5.022 1.00 82.06 184 MET A CA 1
ATOM 1459 C C . MET A 1 184 ? 15.704 4.458 -4.962 1.00 82.06 184 MET A C 1
ATOM 1461 O O . MET A 1 184 ? 16.399 4.318 -5.965 1.00 82.06 184 MET A O 1
ATOM 1465 N N . ILE A 1 185 ? 16.214 4.809 -3.778 1.00 85.12 185 ILE A N 1
ATOM 1466 C CA . ILE A 1 185 ? 17.646 5.047 -3.557 1.00 85.12 185 ILE A CA 1
ATOM 1467 C C . ILE A 1 185 ? 18.446 3.804 -3.954 1.00 85.12 185 ILE A C 1
ATOM 1469 O O . ILE A 1 185 ? 19.402 3.899 -4.722 1.00 85.12 185 ILE A O 1
ATOM 1473 N N . TYR A 1 186 ? 18.013 2.627 -3.493 1.00 84.81 186 TYR A N 1
ATOM 1474 C CA . TYR A 1 186 ? 18.617 1.356 -3.883 1.00 84.81 186 TYR A CA 1
ATOM 1475 C C . TYR A 1 186 ? 18.603 1.150 -5.405 1.00 84.81 186 TYR A C 1
ATOM 1477 O O . TYR A 1 186 ? 19.628 0.788 -5.978 1.00 84.81 186 TYR A O 1
ATOM 1485 N N . ALA A 1 187 ? 17.472 1.390 -6.071 1.00 80.56 187 ALA A N 1
ATOM 1486 C CA . ALA A 1 187 ? 17.319 1.174 -7.505 1.00 80.56 187 ALA A CA 1
ATOM 1487 C C . ALA A 1 187 ? 18.240 2.089 -8.327 1.00 80.56 187 ALA A C 1
ATOM 1489 O O . ALA A 1 187 ? 18.852 1.617 -9.283 1.00 80.56 187 ALA A O 1
ATOM 1490 N N . ILE A 1 188 ? 18.387 3.357 -7.928 1.00 80.19 188 ILE A N 1
ATOM 1491 C CA . ILE A 1 188 ? 19.299 4.322 -8.563 1.00 80.19 188 ILE A CA 1
ATOM 1492 C C . ILE A 1 188 ? 20.756 3.887 -8.388 1.00 80.19 188 ILE A C 1
ATOM 1494 O O . ILE A 1 188 ? 21.479 3.776 -9.376 1.00 80.19 188 ILE A O 1
ATOM 1498 N N . ILE A 1 189 ? 21.173 3.573 -7.155 1.00 82.81 189 ILE A N 1
ATOM 1499 C CA . ILE A 1 189 ? 22.536 3.090 -6.873 1.00 82.81 189 ILE A CA 1
ATOM 1500 C C . ILE A 1 189 ? 22.826 1.829 -7.694 1.00 82.81 189 ILE A C 1
ATOM 1502 O O . ILE A 1 189 ? 23.882 1.704 -8.312 1.00 82.81 189 ILE A O 1
ATOM 1506 N N . ARG A 1 190 ? 21.872 0.895 -7.744 1.00 83.69 190 ARG A N 1
ATOM 1507 C CA . ARG A 1 190 ? 22.027 -0.362 -8.478 1.00 83.69 190 ARG A CA 1
ATOM 1508 C C . ARG A 1 190 ? 22.126 -0.132 -9.984 1.00 83.69 190 ARG A C 1
ATOM 1510 O O . ARG A 1 190 ? 22.930 -0.802 -10.621 1.00 83.69 190 ARG A O 1
ATOM 1517 N N . ALA A 1 191 ? 21.350 0.792 -10.547 1.00 78.81 191 ALA A N 1
ATOM 1518 C CA . ALA A 1 191 ? 21.441 1.150 -11.961 1.00 78.81 191 ALA A CA 1
ATOM 1519 C C . ALA A 1 191 ? 22.817 1.742 -12.316 1.00 78.81 191 ALA A C 1
ATOM 1521 O O . ALA A 1 191 ? 23.411 1.338 -13.312 1.00 78.81 191 ALA A O 1
ATOM 1522 N N . GLN A 1 192 ? 23.352 2.631 -11.470 1.00 78.81 192 GLN A N 1
ATOM 1523 C CA . GLN A 1 192 ? 24.654 3.272 -11.695 1.00 78.81 192 GLN A CA 1
ATOM 1524 C C . GLN A 1 192 ? 25.837 2.306 -11.545 1.00 78.81 192 GLN A C 1
ATOM 1526 O O . GLN A 1 192 ? 26.796 2.390 -12.304 1.00 78.81 192 GLN A O 1
ATOM 1531 N N . LEU A 1 193 ? 25.779 1.386 -10.576 1.00 79.75 193 LEU A N 1
ATOM 1532 C CA . LEU A 1 193 ? 26.893 0.477 -10.280 1.00 79.75 193 LEU A CA 1
ATOM 1533 C C . LEU A 1 193 ? 26.821 -0.859 -11.030 1.00 79.75 193 LEU A C 1
ATOM 1535 O O . LEU A 1 193 ? 27.848 -1.488 -11.262 1.00 79.75 193 LEU A O 1
ATOM 1539 N N . GLY A 1 194 ? 25.614 -1.332 -11.347 1.00 76.19 194 GLY A N 1
ATOM 1540 C CA . GLY A 1 194 ? 25.371 -2.690 -11.841 1.00 76.19 194 GLY A CA 1
ATOM 1541 C C . GLY A 1 194 ? 25.161 -2.809 -13.349 1.00 76.19 194 GLY A C 1
ATOM 1542 O O . GLY A 1 194 ? 25.114 -3.930 -13.851 1.00 76.19 194 GLY A O 1
ATOM 1543 N N . GLY A 1 195 ? 25.021 -1.691 -14.067 1.00 77.69 195 GLY A N 1
ATOM 1544 C CA . GLY A 1 195 ? 24.714 -1.700 -15.496 1.00 77.69 195 GLY A CA 1
ATOM 1545 C C . GLY A 1 195 ? 23.290 -2.189 -15.819 1.00 77.69 195 GLY A C 1
ATOM 1546 O O . GLY A 1 195 ? 22.433 -2.273 -14.927 1.00 77.69 195 GLY A O 1
ATOM 1547 N N . PRO A 1 196 ? 23.004 -2.477 -17.103 1.00 79.44 196 PRO A N 1
ATOM 1548 C CA . PRO A 1 196 ? 21.674 -2.874 -17.546 1.00 79.44 196 PRO A CA 1
ATOM 1549 C C . PRO A 1 196 ? 21.297 -4.267 -17.029 1.00 79.44 196 PRO A C 1
ATOM 1551 O O . PRO A 1 196 ? 22.108 -5.191 -16.993 1.00 79.44 196 PRO A O 1
ATOM 1554 N N . LEU A 1 197 ? 20.027 -4.433 -16.667 1.00 73.94 197 LEU A N 1
ATOM 1555 C CA . LEU A 1 197 ? 19.451 -5.725 -16.282 1.00 73.94 197 LEU A CA 1
ATOM 1556 C C . LEU A 1 197 ? 19.175 -6.641 -17.470 1.00 73.94 197 LEU A C 1
ATOM 1558 O O . LEU A 1 197 ? 19.031 -7.851 -17.298 1.00 73.94 197 LEU A O 1
ATOM 1562 N N . GLY A 1 198 ? 19.006 -6.050 -18.645 1.00 74.19 198 GLY A N 1
ATOM 1563 C CA . GLY A 1 198 ? 18.595 -6.728 -19.857 1.00 74.19 198 GLY A CA 1
ATOM 1564 C C . GLY A 1 198 ? 18.289 -5.715 -20.947 1.00 74.19 198 GLY A C 1
ATOM 1565 O O . GLY A 1 198 ? 18.665 -4.548 -20.846 1.00 74.19 198 GLY A O 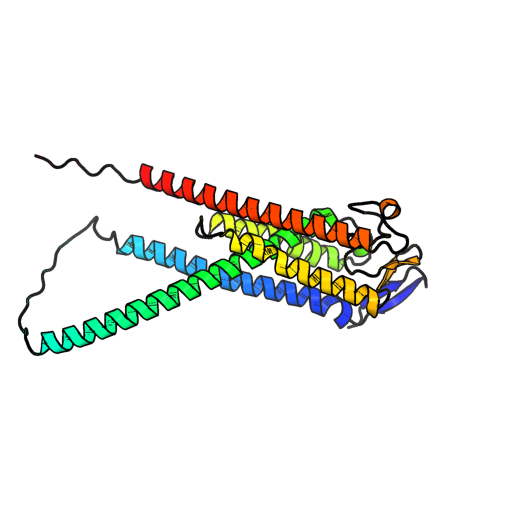1
ATOM 1566 N N . HIS A 1 199 ? 17.634 -6.187 -22.003 1.00 73.75 199 HIS A N 1
ATOM 1567 C CA . HIS A 1 199 ? 17.220 -5.348 -23.121 1.00 73.75 199 HIS A CA 1
ATOM 1568 C C . HIS A 1 199 ? 15.776 -5.666 -23.513 1.00 73.75 199 HIS A C 1
ATOM 1570 O O . HIS A 1 199 ? 15.319 -6.801 -23.345 1.00 73.75 199 HIS A O 1
ATOM 1576 N N . TYR A 1 200 ? 15.073 -4.660 -24.019 1.00 70.56 200 TYR A N 1
ATOM 1577 C CA . TYR A 1 200 ? 13.768 -4.803 -24.652 1.00 70.56 200 TYR A CA 1
ATOM 1578 C C . TYR A 1 200 ? 13.880 -5.550 -25.993 1.00 70.56 200 TYR A C 1
ATOM 1580 O O . TYR A 1 200 ? 14.978 -5.809 -26.492 1.00 70.56 200 TYR A O 1
ATOM 1588 N N . SER A 1 201 ? 12.736 -5.911 -26.582 1.00 67.19 201 SER A N 1
ATOM 1589 C CA . SER A 1 201 ? 12.667 -6.603 -27.879 1.00 67.19 201 SER A CA 1
ATOM 1590 C C . SER A 1 201 ? 13.294 -5.808 -29.029 1.00 67.19 201 SER A C 1
ATOM 1592 O O . SER A 1 201 ? 13.784 -6.408 -29.979 1.00 67.19 201 SER A O 1
ATOM 1594 N N . ASP A 1 202 ? 13.320 -4.480 -28.925 1.00 71.06 202 ASP A N 1
ATOM 1595 C CA . ASP A 1 202 ? 13.960 -3.559 -29.871 1.00 71.06 202 ASP A CA 1
ATOM 1596 C C . ASP A 1 202 ? 15.479 -3.397 -29.645 1.00 71.06 202 ASP A C 1
ATOM 1598 O O . ASP A 1 202 ? 16.140 -2.646 -30.359 1.00 71.06 202 ASP A O 1
ATOM 1602 N N . GLY A 1 203 ? 16.045 -4.102 -28.658 1.00 70.00 203 GLY A N 1
ATOM 1603 C CA . GLY A 1 203 ? 17.460 -4.039 -28.303 1.00 70.00 203 GLY A CA 1
ATOM 1604 C C . GLY A 1 203 ? 17.831 -2.888 -27.367 1.00 70.00 203 GLY A C 1
ATOM 1605 O O . GLY A 1 203 ? 19.001 -2.778 -27.006 1.00 70.00 203 GLY A O 1
ATOM 1606 N N . THR A 1 204 ? 16.878 -2.069 -26.920 1.00 73.25 204 THR A N 1
ATOM 1607 C CA . THR A 1 204 ? 17.137 -0.973 -25.978 1.00 73.25 204 THR A CA 1
ATOM 1608 C C . THR A 1 204 ? 17.451 -1.528 -24.578 1.00 73.25 204 THR A C 1
ATOM 1610 O O . THR A 1 204 ? 16.677 -2.342 -24.069 1.00 73.25 204 THR A O 1
ATOM 1613 N N . PRO A 1 205 ? 18.555 -1.131 -23.915 1.00 75.25 205 PRO A N 1
ATOM 1614 C CA . PRO A 1 205 ? 18.862 -1.590 -22.560 1.00 75.25 205 PRO A CA 1
ATOM 1615 C C . PRO A 1 205 ? 17.884 -1.014 -21.526 1.00 75.25 205 PRO A C 1
ATOM 1617 O O . PRO A 1 205 ? 17.441 0.129 -21.649 1.00 75.25 205 PRO A O 1
ATOM 1620 N N . TYR A 1 206 ? 17.591 -1.790 -20.479 1.00 74.88 206 TYR A N 1
ATOM 1621 C CA . TYR A 1 206 ? 16.815 -1.343 -19.318 1.00 74.88 206 TYR A CA 1
ATOM 1622 C C . TYR A 1 206 ? 17.614 -1.546 -18.023 1.00 74.88 206 TYR A C 1
ATOM 1624 O O . TYR A 1 206 ? 18.284 -2.567 -17.830 1.00 74.88 206 TYR A O 1
ATOM 1632 N N . TYR A 1 207 ? 17.576 -0.558 -17.134 1.00 79.94 207 TYR A N 1
ATOM 1633 C CA . TYR A 1 207 ? 18.403 -0.460 -15.927 1.00 79.94 207 TYR A CA 1
ATOM 1634 C C . TYR A 1 207 ? 17.617 -0.700 -14.633 1.00 79.94 207 TYR A C 1
ATOM 1636 O O . TYR A 1 207 ? 18.185 -1.086 -13.615 1.00 79.94 207 TYR A O 1
ATOM 1644 N N . TYR A 1 208 ? 16.305 -0.556 -14.649 1.00 80.00 208 TYR A N 1
ATOM 1645 C CA . TYR A 1 208 ? 15.385 -0.651 -13.530 1.00 80.00 208 TYR A CA 1
ATOM 1646 C C . TYR A 1 208 ? 14.462 -1.861 -13.691 1.00 80.00 208 TYR A C 1
ATOM 1648 O O . TYR A 1 208 ? 14.088 -2.273 -14.782 1.00 80.00 208 TYR A O 1
ATOM 1656 N N . TRP A 1 209 ? 14.075 -2.464 -12.566 1.00 73.00 209 TRP A N 1
ATOM 1657 C CA . TRP A 1 209 ? 13.140 -3.600 -12.579 1.00 73.00 209 TRP A CA 1
ATOM 1658 C C . TRP A 1 209 ? 11.717 -3.200 -12.967 1.00 73.00 209 TRP A C 1
ATOM 1660 O O . TRP A 1 209 ? 10.910 -4.049 -13.339 1.00 73.00 209 TRP A O 1
ATOM 1670 N N . TYR A 1 210 ? 11.404 -1.915 -12.829 1.00 73.94 210 TYR A N 1
ATOM 1671 C CA . TYR A 1 210 ? 10.093 -1.364 -13.093 1.00 73.94 210 TYR A CA 1
ATOM 1672 C C . TYR A 1 210 ? 10.180 -0.410 -14.274 1.00 73.94 210 TYR A C 1
ATOM 1674 O O . TYR A 1 210 ? 10.861 0.609 -14.201 1.00 73.94 210 TYR A O 1
ATOM 1682 N N . THR A 1 211 ? 9.442 -0.727 -15.333 1.00 70.62 211 THR A N 1
ATOM 1683 C CA . THR A 1 211 ? 9.419 0.024 -16.595 1.00 70.62 211 THR A CA 1
ATOM 1684 C C . THR A 1 211 ? 8.988 1.478 -16.421 1.00 70.62 211 THR A C 1
ATOM 1686 O O . THR A 1 211 ? 9.466 2.339 -17.139 1.00 70.62 211 THR A O 1
ATOM 1689 N N . PHE A 1 212 ? 8.148 1.795 -15.433 1.00 72.12 212 PHE A N 1
ATOM 1690 C CA . PHE A 1 212 ? 7.754 3.180 -15.146 1.00 72.12 212 PHE A CA 1
ATOM 1691 C C . PHE A 1 212 ? 8.892 4.042 -14.561 1.00 72.12 212 PHE A C 1
ATOM 1693 O O . PHE A 1 212 ? 8.738 5.257 -14.442 1.00 72.12 212 PHE A O 1
ATOM 1700 N N . LEU A 1 213 ? 10.016 3.436 -14.162 1.00 75.62 213 LEU A N 1
ATOM 1701 C CA . LEU A 1 213 ? 11.241 4.155 -13.796 1.00 75.62 213 LEU A CA 1
ATOM 1702 C C . LEU A 1 213 ? 12.175 4.337 -14.991 1.00 75.62 213 LEU A C 1
ATOM 1704 O O . LEU A 1 213 ? 13.110 5.118 -14.901 1.00 75.62 213 LEU A O 1
ATOM 1708 N N . GLU A 1 214 ? 11.944 3.631 -16.094 1.00 74.31 214 GLU A N 1
ATOM 1709 C CA . GLU A 1 214 ? 12.820 3.688 -17.255 1.00 74.31 214 GLU A CA 1
ATOM 1710 C C . GLU A 1 214 ? 12.630 4.977 -18.033 1.00 74.31 214 GLU A C 1
ATOM 1712 O O . GLU A 1 214 ? 11.519 5.453 -18.272 1.00 74.31 214 GLU A O 1
ATOM 1717 N N . THR A 1 215 ? 13.747 5.509 -18.501 1.00 64.69 215 THR A N 1
ATOM 1718 C CA . THR A 1 215 ? 13.786 6.723 -19.315 1.00 64.69 215 THR A CA 1
ATOM 1719 C C . THR A 1 215 ? 13.425 6.413 -20.769 1.00 64.69 215 THR A C 1
ATOM 1721 O O . THR A 1 215 ? 12.976 7.290 -21.508 1.00 64.69 215 THR A O 1
ATOM 1724 N N . THR A 1 216 ? 13.544 5.147 -21.175 1.00 59.66 216 THR A N 1
ATOM 1725 C CA . THR A 1 216 ? 13.338 4.654 -22.542 1.00 59.66 216 THR A CA 1
ATOM 1726 C C . THR A 1 216 ? 12.039 3.865 -22.739 1.00 59.66 216 THR A C 1
ATOM 1728 O O . THR A 1 216 ? 11.693 3.5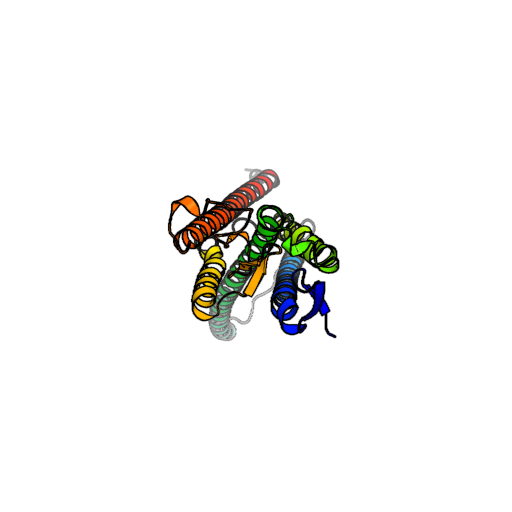77 -23.880 1.00 59.66 216 THR A O 1
ATOM 1731 N N . ALA A 1 217 ? 11.276 3.562 -21.681 1.00 56.72 217 ALA A N 1
ATOM 1732 C CA . ALA A 1 217 ? 10.053 2.759 -21.796 1.00 56.72 217 ALA A CA 1
ATOM 1733 C C . ALA A 1 217 ? 8.923 3.467 -22.579 1.00 56.72 217 ALA A C 1
ATOM 1735 O O . ALA A 1 217 ? 8.808 4.694 -22.522 1.00 56.72 217 ALA A O 1
ATOM 1736 N N . PRO A 1 218 ? 8.039 2.709 -23.262 1.00 49.72 218 PRO A N 1
ATOM 1737 C CA . PRO A 1 218 ? 6.916 3.262 -24.027 1.00 49.72 218 PRO A CA 1
ATOM 1738 C C . PRO A 1 218 ? 5.846 3.945 -23.156 1.00 49.72 218 PRO A C 1
ATOM 1740 O O . PRO A 1 218 ? 5.149 4.835 -23.638 1.00 49.72 218 PRO A O 1
ATOM 1743 N N . PHE A 1 219 ? 5.734 3.589 -21.871 1.00 52.88 219 PHE A N 1
ATOM 1744 C CA . PHE A 1 219 ? 4.858 4.265 -20.912 1.00 52.88 219 PHE A CA 1
ATOM 1745 C C . PHE A 1 219 ? 5.687 5.126 -19.951 1.00 52.88 219 PHE A C 1
ATOM 1747 O O . PHE A 1 219 ? 6.452 4.597 -19.144 1.00 52.88 219 PHE A O 1
ATOM 1754 N N . LYS A 1 220 ? 5.522 6.453 -20.028 1.00 57.97 220 LYS A N 1
ATOM 1755 C CA . LYS A 1 220 ? 6.224 7.430 -19.183 1.00 57.97 220 LYS A CA 1
ATOM 1756 C C . LYS A 1 220 ? 5.220 8.344 -18.486 1.00 57.97 220 LYS A C 1
ATOM 1758 O O . LYS A 1 220 ? 4.277 8.808 -19.118 1.00 57.97 220 LYS A O 1
ATOM 1763 N N . LEU A 1 221 ? 5.466 8.664 -17.213 1.00 60.91 221 LEU A N 1
ATOM 1764 C CA . LEU A 1 221 ? 4.796 9.796 -16.557 1.00 60.91 221 LEU A CA 1
ATOM 1765 C C . LEU A 1 221 ? 5.281 11.134 -17.148 1.00 60.91 221 LEU A C 1
ATOM 1767 O O . LEU A 1 221 ? 4.485 12.057 -17.287 1.00 60.91 221 LEU A O 1
ATOM 1771 N N . PHE A 1 222 ? 6.555 11.210 -17.563 1.00 56.19 222 PHE A N 1
ATOM 1772 C CA . PHE A 1 222 ? 7.138 12.348 -18.281 1.00 56.19 222 PHE A CA 1
ATOM 1773 C C . PHE A 1 222 ? 8.077 11.888 -19.408 1.00 56.19 222 PHE A C 1
ATOM 1775 O O . PHE A 1 222 ? 8.864 10.962 -19.201 1.00 56.19 222 PHE A O 1
ATOM 1782 N N . PRO A 1 223 ? 8.051 12.520 -20.595 1.00 55.94 223 PRO A N 1
ATOM 1783 C CA . PRO A 1 223 ? 8.964 12.170 -21.675 1.00 55.94 223 PRO A CA 1
ATOM 1784 C C . PRO A 1 223 ? 10.428 12.472 -21.315 1.00 55.94 223 PRO A C 1
ATOM 1786 O O . PRO A 1 223 ? 10.751 13.538 -20.800 1.00 55.94 223 PRO A O 1
ATOM 1789 N N . SER A 1 224 ? 11.335 11.544 -21.637 1.00 53.06 224 SER A N 1
ATOM 1790 C CA . SER A 1 224 ? 12.785 11.682 -21.410 1.00 53.06 224 SER A CA 1
ATOM 1791 C C . SER A 1 224 ? 13.433 12.820 -22.201 1.00 53.06 224 SER A C 1
ATOM 1793 O O . SER A 1 224 ? 14.513 13.272 -21.847 1.00 53.06 224 SER A O 1
ATOM 1795 N N . SER A 1 225 ? 12.763 13.323 -23.241 1.00 54.00 225 SER A N 1
ATOM 1796 C CA . SER A 1 225 ? 13.219 14.466 -24.036 1.00 54.00 225 SER A CA 1
ATOM 1797 C C . SER A 1 225 ? 13.192 15.795 -23.278 1.00 54.00 225 SER A C 1
ATOM 1799 O O . SER A 1 225 ? 13.620 16.803 -23.829 1.00 54.00 225 SER A O 1
ATOM 1801 N N . VAL A 1 226 ? 12.638 15.832 -22.062 1.00 52.12 226 VAL A N 1
ATOM 1802 C CA . VAL A 1 226 ? 12.384 17.087 -21.350 1.00 52.12 226 VAL A CA 1
ATOM 1803 C C . VAL A 1 226 ? 13.537 17.487 -20.420 1.00 52.12 226 VAL A C 1
ATOM 1805 O O . VAL A 1 226 ? 13.633 18.673 -20.119 1.00 52.12 226 VAL A O 1
ATOM 1808 N N . PHE A 1 227 ? 14.431 16.579 -19.986 1.00 49.97 227 PHE A N 1
ATOM 1809 C CA . PHE A 1 227 ? 15.279 16.912 -18.828 1.00 49.97 227 PHE A CA 1
ATOM 1810 C C . PHE A 1 227 ? 16.784 16.578 -18.846 1.00 49.97 227 PHE A C 1
ATOM 1812 O O . PHE A 1 227 ? 17.499 17.273 -18.129 1.00 49.97 227 PHE A O 1
ATOM 1819 N N . ASP A 1 228 ? 17.315 15.630 -19.634 1.00 53.28 228 ASP A N 1
ATOM 1820 C CA . ASP A 1 228 ? 18.764 15.312 -19.640 1.00 53.28 228 ASP A CA 1
ATOM 1821 C C . ASP A 1 228 ? 19.125 14.118 -20.550 1.00 53.28 228 ASP A C 1
ATOM 1823 O O . ASP A 1 228 ? 18.318 13.212 -20.748 1.00 53.28 228 ASP A O 1
ATOM 1827 N N . ALA A 1 229 ? 20.362 14.096 -21.073 1.00 52.56 229 ALA A N 1
ATOM 1828 C CA . ALA A 1 229 ? 20.884 13.042 -21.960 1.00 52.56 229 ALA A CA 1
ATOM 1829 C C . ALA A 1 229 ? 20.928 11.645 -21.307 1.00 52.56 229 ALA A C 1
ATOM 1831 O O . ALA A 1 229 ? 20.783 10.636 -21.996 1.00 52.56 229 ALA A O 1
ATOM 1832 N N . ASP A 1 230 ? 21.052 11.599 -19.978 1.00 62.22 230 ASP A N 1
ATOM 1833 C CA . ASP A 1 230 ? 21.193 10.363 -19.199 1.00 62.22 230 ASP A CA 1
ATOM 1834 C C . ASP A 1 230 ? 19.854 9.937 -18.559 1.00 62.22 230 ASP A C 1
ATOM 1836 O O . ASP A 1 230 ? 19.742 8.866 -17.961 1.00 62.22 230 ASP A O 1
ATOM 1840 N N . GLY A 1 231 ? 18.834 10.806 -18.636 1.00 66.31 231 GLY A N 1
ATOM 1841 C CA . GLY A 1 231 ? 17.485 10.620 -18.097 1.00 66.31 231 GLY A CA 1
ATOM 1842 C C . GLY A 1 231 ? 17.380 10.464 -16.571 1.00 66.31 231 GLY A C 1
ATOM 1843 O O . GLY A 1 231 ? 16.312 10.123 -16.058 1.00 66.31 231 GLY A O 1
ATOM 1844 N N . SER A 1 232 ? 18.451 10.733 -15.820 1.00 69.19 232 SER A N 1
ATOM 1845 C CA . SER A 1 232 ? 18.478 10.604 -14.356 1.00 69.19 232 SER A CA 1
ATOM 1846 C C . SER A 1 232 ? 17.479 11.540 -13.666 1.00 69.19 232 SER A C 1
ATOM 1848 O O . SER A 1 232 ? 16.849 11.152 -12.675 1.00 69.19 232 SER A O 1
ATOM 1850 N N . PHE A 1 233 ? 17.263 12.744 -14.201 1.00 72.94 233 PHE A N 1
ATOM 1851 C CA . PHE A 1 233 ? 16.255 13.660 -13.675 1.00 72.94 233 PHE A CA 1
ATOM 1852 C C . PHE A 1 233 ? 14.827 13.157 -13.914 1.00 72.94 233 PHE A C 1
ATOM 1854 O O . PHE A 1 233 ? 13.972 13.304 -13.040 1.00 72.94 233 PHE A O 1
ATOM 1861 N N . ALA A 1 234 ? 14.558 12.499 -15.045 1.00 72.81 234 ALA A N 1
ATOM 1862 C CA . ALA A 1 234 ? 13.251 11.890 -15.299 1.00 72.81 234 ALA A CA 1
ATOM 1863 C C . ALA A 1 234 ? 12.934 10.772 -14.287 1.00 72.81 234 ALA A C 1
ATOM 1865 O O . ALA A 1 234 ? 11.816 10.705 -13.771 1.00 72.81 234 ALA A O 1
ATOM 1866 N N . VAL A 1 235 ? 13.928 9.950 -13.926 1.00 75.88 235 VAL A N 1
ATOM 1867 C CA . VAL A 1 235 ? 13.796 8.932 -12.863 1.00 75.88 235 VAL A CA 1
ATOM 1868 C C . VAL A 1 235 ? 13.457 9.589 -11.524 1.00 75.88 235 VAL A C 1
ATOM 1870 O O . VAL A 1 235 ? 12.531 9.160 -10.831 1.00 75.88 235 VAL A O 1
ATOM 1873 N N . PHE A 1 236 ? 14.175 10.659 -11.170 1.00 78.50 236 PHE A N 1
ATOM 1874 C CA . PHE A 1 236 ? 13.912 11.426 -9.954 1.00 78.50 236 PHE A CA 1
ATOM 1875 C C . PHE A 1 236 ? 12.494 12.017 -9.943 1.00 78.50 236 PHE A C 1
ATOM 1877 O O . PHE A 1 236 ? 11.777 11.888 -8.950 1.00 78.50 236 PHE A O 1
ATOM 1884 N N . LEU A 1 237 ? 12.047 12.611 -11.050 1.00 79.00 237 LEU A N 1
ATOM 1885 C CA . LEU A 1 237 ? 10.715 13.201 -11.149 1.00 79.00 237 LEU A CA 1
ATOM 1886 C C . LEU A 1 237 ? 9.611 12.138 -11.029 1.00 79.00 237 LEU A C 1
ATOM 1888 O O . LEU A 1 237 ? 8.639 12.339 -10.296 1.00 79.00 237 LEU A O 1
ATOM 1892 N N . ASN A 1 238 ? 9.792 10.973 -11.658 1.00 79.25 238 ASN A N 1
ATOM 1893 C CA . ASN A 1 238 ? 8.892 9.828 -11.499 1.00 79.25 238 ASN A CA 1
ATOM 1894 C C . ASN A 1 238 ? 8.840 9.361 -10.036 1.00 79.25 238 ASN A C 1
ATOM 1896 O O . ASN A 1 238 ? 7.759 9.068 -9.519 1.00 79.25 238 ASN A O 1
ATOM 1900 N N . ALA A 1 239 ? 9.982 9.345 -9.340 1.00 81.44 239 ALA A N 1
ATOM 1901 C CA . ALA A 1 239 ? 10.047 9.013 -7.920 1.00 81.44 239 ALA A CA 1
ATOM 1902 C C . ALA A 1 239 ? 9.275 10.006 -7.046 1.00 81.44 239 ALA A C 1
ATOM 1904 O O . ALA A 1 239 ? 8.546 9.590 -6.140 1.00 81.44 239 ALA A O 1
ATOM 1905 N N . VAL A 1 240 ? 9.409 11.306 -7.322 1.00 84.69 240 VAL A N 1
ATOM 1906 C CA . VAL A 1 240 ? 8.674 12.364 -6.619 1.00 84.69 240 VAL A CA 1
ATOM 1907 C C . VAL A 1 240 ? 7.175 12.204 -6.851 1.00 84.69 240 VAL A C 1
ATOM 1909 O O . VAL A 1 240 ? 6.419 12.158 -5.883 1.00 84.69 240 VAL A O 1
ATOM 1912 N N . VAL A 1 241 ? 6.740 12.039 -8.102 1.00 85.06 241 VAL A N 1
ATOM 1913 C CA . VAL A 1 241 ? 5.316 11.861 -8.425 1.00 85.06 241 VAL A CA 1
ATOM 1914 C C . VAL A 1 241 ? 4.741 10.616 -7.762 1.00 85.06 241 VAL A C 1
ATOM 1916 O O . VAL A 1 241 ? 3.682 10.697 -7.138 1.00 85.06 241 VAL A O 1
ATOM 1919 N N . LEU A 1 242 ? 5.445 9.483 -7.819 1.00 85.69 242 LEU A N 1
ATOM 1920 C CA . LEU A 1 242 ? 4.994 8.257 -7.166 1.00 85.69 242 LEU A CA 1
ATOM 1921 C C . LEU A 1 242 ? 4.921 8.424 -5.642 1.00 85.69 242 LEU A C 1
ATOM 1923 O O . LEU A 1 242 ? 3.940 8.013 -5.025 1.00 85.69 242 LEU A O 1
ATOM 1927 N N . SER A 1 243 ? 5.915 9.072 -5.032 1.00 89.19 243 SER A N 1
ATOM 1928 C CA . SER A 1 243 ? 5.927 9.338 -3.587 1.00 89.19 243 SER A CA 1
ATOM 1929 C C . SER A 1 243 ? 4.772 10.251 -3.176 1.00 89.19 243 SER A C 1
ATOM 1931 O O . SER A 1 243 ? 4.089 9.973 -2.190 1.00 89.19 243 SER A O 1
ATOM 1933 N N . THR A 1 244 ? 4.491 11.294 -3.960 1.00 90.62 244 THR A N 1
ATOM 1934 C CA . THR A 1 244 ? 3.351 12.192 -3.743 1.00 90.62 244 THR A CA 1
ATOM 1935 C C . THR A 1 244 ? 2.019 11.469 -3.926 1.00 90.62 244 THR A C 1
ATOM 1937 O O . THR A 1 244 ? 1.101 11.691 -3.134 1.00 90.62 244 THR A O 1
ATOM 1940 N N . ALA A 1 245 ? 1.902 10.570 -4.905 1.00 90.62 245 ALA A N 1
ATOM 1941 C CA . ALA A 1 245 ? 0.700 9.764 -5.110 1.00 90.62 245 ALA A CA 1
ATOM 1942 C C . ALA A 1 245 ? 0.454 8.809 -3.930 1.00 90.62 245 ALA A C 1
ATOM 1944 O O . ALA A 1 245 ? -0.658 8.760 -3.401 1.00 90.62 245 ALA A O 1
ATOM 1945 N N . ILE A 1 246 ? 1.495 8.111 -3.459 1.00 93.50 246 ILE A N 1
ATOM 1946 C CA . ILE A 1 246 ? 1.416 7.230 -2.281 1.00 93.50 246 ILE A CA 1
ATOM 1947 C C . ILE A 1 246 ? 1.034 8.033 -1.037 1.00 93.50 246 ILE A C 1
ATOM 1949 O O . ILE A 1 246 ? 0.164 7.608 -0.277 1.00 93.50 246 ILE A O 1
ATOM 1953 N N . LEU A 1 247 ? 1.638 9.206 -0.839 1.00 95.56 247 LEU A N 1
ATOM 1954 C CA . LEU A 1 247 ? 1.343 10.055 0.310 1.00 95.56 247 LEU A CA 1
ATOM 1955 C C . LEU A 1 247 ? -0.091 10.597 0.256 1.00 95.56 247 LEU A C 1
ATOM 1957 O O . LEU A 1 247 ? -0.806 10.539 1.256 1.00 95.56 247 LEU A O 1
ATOM 1961 N N . THR A 1 248 ? -0.539 11.057 -0.914 1.00 95.88 248 THR A N 1
ATOM 1962 C CA . THR A 1 248 ? -1.930 11.476 -1.152 1.00 95.88 248 THR A CA 1
ATOM 1963 C C . THR A 1 248 ? -2.896 10.344 -0.814 1.00 95.88 248 THR A C 1
ATOM 1965 O O . THR A 1 248 ? -3.855 10.545 -0.069 1.00 95.88 248 THR A O 1
ATOM 1968 N N . PHE A 1 249 ? -2.608 9.132 -1.287 1.00 95.25 249 PHE A N 1
ATOM 1969 C CA . PHE A 1 249 ? -3.406 7.950 -0.985 1.00 95.25 249 PHE A CA 1
ATOM 1970 C C . PHE A 1 249 ? -3.409 7.613 0.517 1.00 95.25 249 PHE A C 1
ATOM 1972 O O . PHE A 1 249 ? -4.467 7.340 1.086 1.00 95.25 249 PHE A O 1
ATOM 1979 N N . ALA A 1 250 ? -2.265 7.720 1.200 1.00 96.12 250 ALA A N 1
ATOM 1980 C CA . ALA A 1 250 ? -2.168 7.518 2.646 1.00 96.12 250 ALA A CA 1
ATOM 1981 C C . ALA A 1 250 ? -3.025 8.526 3.433 1.00 96.12 250 ALA A C 1
ATOM 1983 O O . ALA A 1 250 ? -3.715 8.156 4.389 1.00 96.12 250 ALA A O 1
ATOM 1984 N N . PHE A 1 251 ? -3.026 9.797 3.020 1.00 97.38 251 PHE A N 1
ATOM 1985 C CA . PHE A 1 251 ? -3.884 10.824 3.613 1.00 97.38 251 PHE A CA 1
ATOM 1986 C C . PHE A 1 251 ? -5.365 10.616 3.290 1.00 97.38 251 PHE A C 1
ATOM 1988 O O . PHE A 1 251 ? -6.203 10.875 4.154 1.00 97.38 251 PHE A O 1
ATOM 1995 N N . MET A 1 252 ? -5.696 10.093 2.109 1.00 96.25 252 MET A N 1
ATOM 1996 C CA . MET A 1 252 ? -7.064 9.699 1.772 1.00 96.25 252 MET A CA 1
ATOM 1997 C C . MET A 1 252 ? -7.554 8.569 2.688 1.00 96.25 252 MET A C 1
ATOM 1999 O O . MET A 1 252 ? -8.635 8.679 3.263 1.00 96.25 252 MET A O 1
ATOM 2003 N N . ILE A 1 253 ? -6.738 7.532 2.912 1.00 94.88 253 ILE A N 1
ATOM 2004 C CA . ILE A 1 253 ? -7.042 6.462 3.877 1.00 94.88 253 ILE A CA 1
ATOM 2005 C C . ILE A 1 253 ? -7.242 7.039 5.279 1.00 94.88 253 ILE A C 1
ATOM 2007 O O . ILE A 1 253 ? -8.219 6.701 5.943 1.00 94.88 253 ILE A O 1
ATOM 2011 N N . LYS A 1 254 ? -6.372 7.956 5.721 1.00 95.75 254 LYS A N 1
ATOM 2012 C CA . LYS A 1 254 ? -6.536 8.649 7.007 1.00 95.75 254 LYS A CA 1
ATOM 2013 C C . LYS A 1 254 ? -7.854 9.431 7.084 1.00 95.75 254 LYS A C 1
ATOM 2015 O O . LYS A 1 254 ? -8.509 9.417 8.124 1.00 95.75 254 LYS A O 1
ATOM 2020 N N . ALA A 1 255 ? -8.232 10.138 6.021 1.00 95.62 255 ALA A N 1
ATOM 2021 C CA . ALA A 1 255 ? -9.475 10.904 5.979 1.00 95.62 255 ALA A CA 1
ATOM 2022 C C . ALA A 1 255 ? -10.701 9.983 6.077 1.00 95.62 255 ALA A C 1
ATOM 2024 O O . ALA A 1 255 ? -11.601 10.247 6.874 1.00 95.62 255 ALA A O 1
ATOM 2025 N N . ILE A 1 256 ? -10.696 8.870 5.336 1.00 95.75 256 ILE A N 1
ATOM 2026 C CA . ILE A 1 256 ? -11.733 7.832 5.410 1.00 95.75 256 ILE A CA 1
ATOM 2027 C C . ILE A 1 256 ? -11.787 7.226 6.821 1.00 95.75 256 ILE A C 1
ATOM 2029 O O . ILE A 1 256 ? -12.869 7.059 7.377 1.00 95.75 256 ILE A O 1
ATOM 2033 N N . ASP A 1 257 ? -10.637 6.945 7.432 1.00 94.69 257 ASP A N 1
ATOM 2034 C CA . ASP A 1 257 ? -10.547 6.378 8.781 1.00 94.69 257 ASP A CA 1
ATOM 2035 C C . ASP A 1 257 ? -11.184 7.288 9.849 1.00 94.69 257 ASP A C 1
ATOM 2037 O O . ASP A 1 257 ? -11.977 6.834 10.680 1.00 94.69 257 ASP A O 1
ATOM 2041 N N . GLU A 1 258 ? -10.894 8.591 9.806 1.00 93.75 258 GLU A N 1
ATOM 2042 C CA . GLU A 1 258 ? -11.508 9.576 10.707 1.00 93.75 258 GLU A CA 1
ATOM 2043 C C . GLU A 1 258 ? -13.002 9.775 10.416 1.00 93.75 258 GLU A C 1
ATOM 2045 O O . GLU A 1 258 ? -13.803 9.876 11.348 1.00 93.75 258 GLU A O 1
ATOM 2050 N N . PHE A 1 259 ? -13.410 9.763 9.146 1.00 94.62 259 PHE A N 1
ATOM 2051 C CA . PHE A 1 259 ? -14.823 9.829 8.775 1.00 94.62 259 PHE A CA 1
ATOM 2052 C C . PHE A 1 259 ? -15.616 8.638 9.338 1.00 94.62 259 PHE A C 1
ATOM 2054 O O . PHE A 1 259 ? -16.640 8.822 10.001 1.00 94.62 259 PHE A O 1
ATOM 2061 N N . LEU A 1 260 ? -15.117 7.411 9.159 1.00 92.06 260 LEU A N 1
ATOM 2062 C CA . LEU A 1 260 ? -15.785 6.198 9.642 1.00 92.06 260 LEU A CA 1
ATOM 2063 C C . LEU A 1 260 ? -15.845 6.132 11.175 1.00 92.06 260 LEU A C 1
ATOM 2065 O O . LEU A 1 260 ? -16.826 5.645 11.746 1.00 92.06 260 LEU A O 1
ATOM 2069 N N . LYS A 1 261 ? -14.836 6.671 11.866 1.00 92.25 261 LYS A N 1
ATOM 2070 C CA . LYS A 1 261 ? -14.857 6.853 13.326 1.00 92.25 261 LYS A CA 1
ATOM 2071 C C . LYS A 1 261 ? -16.001 7.769 13.764 1.00 92.25 261 LYS A C 1
ATOM 2073 O O . LYS A 1 261 ? -16.695 7.444 14.730 1.00 92.25 261 LYS A O 1
ATOM 2078 N N . LEU A 1 262 ? -16.206 8.895 13.078 1.00 89.75 262 LEU A N 1
ATOM 2079 C CA . LEU A 1 262 ? -17.308 9.819 13.372 1.00 89.75 262 LEU A CA 1
ATOM 2080 C C . LEU A 1 262 ? -18.669 9.166 13.109 1.00 89.75 262 LEU A C 1
ATOM 2082 O O . LEU A 1 262 ? -19.541 9.222 13.977 1.00 89.75 262 LEU A O 1
ATOM 2086 N N . ALA A 1 263 ? -18.820 8.471 11.979 1.00 86.69 263 ALA A N 1
ATOM 2087 C CA . ALA A 1 263 ? -20.043 7.741 11.646 1.00 86.69 263 ALA A CA 1
ATOM 2088 C C . ALA A 1 263 ? -20.392 6.685 12.713 1.00 86.69 263 ALA A C 1
ATOM 2090 O O . ALA A 1 263 ? -21.524 6.622 13.191 1.00 86.69 263 ALA A O 1
ATOM 2091 N N . THR A 1 264 ? -19.398 5.918 13.172 1.00 85.12 264 THR A N 1
ATOM 2092 C CA . THR A 1 264 ? -19.584 4.896 14.218 1.00 85.12 264 THR A CA 1
ATOM 2093 C C . THR A 1 264 ? -20.036 5.509 15.550 1.00 85.12 264 THR A C 1
ATOM 2095 O O . THR A 1 264 ? -20.899 4.957 16.241 1.00 85.12 264 THR A O 1
ATOM 2098 N N . ARG A 1 265 ? -19.486 6.674 15.922 1.00 83.81 265 ARG A N 1
ATOM 2099 C CA . ARG A 1 265 ? -19.901 7.406 17.132 1.00 83.81 265 ARG A CA 1
ATOM 2100 C C . ARG A 1 265 ? -21.336 7.910 17.028 1.00 83.81 265 ARG A C 1
ATOM 2102 O O . ARG A 1 265 ? -22.082 7.754 17.989 1.00 83.81 265 ARG A O 1
ATOM 2109 N N . ALA A 1 266 ? -21.720 8.465 15.879 1.00 79.69 266 ALA A N 1
ATOM 2110 C CA . ALA A 1 266 ? -23.077 8.952 15.651 1.00 79.69 266 ALA A CA 1
ATOM 2111 C C . ALA A 1 266 ? -24.103 7.823 15.824 1.00 79.69 266 ALA A C 1
ATOM 2113 O O . ALA A 1 266 ? -25.021 7.954 16.627 1.00 79.69 266 ALA A O 1
ATOM 2114 N N . VAL A 1 267 ? -23.890 6.676 15.169 1.00 80.94 267 VAL A N 1
ATOM 2115 C CA . VAL A 1 267 ? -24.777 5.504 15.300 1.00 80.94 267 VAL A CA 1
ATOM 2116 C C . VAL A 1 267 ? -24.917 5.061 16.758 1.00 80.94 267 VAL A C 1
ATOM 2118 O O . VAL A 1 267 ? -26.020 4.759 17.206 1.00 80.94 267 VAL A O 1
ATOM 2121 N N . THR A 1 268 ? -23.818 5.067 17.518 1.00 77.94 268 THR A N 1
ATOM 2122 C CA . THR A 1 268 ? -23.839 4.676 18.937 1.00 77.94 268 THR A CA 1
ATOM 2123 C C . THR A 1 268 ? -24.692 5.629 19.777 1.00 77.94 268 THR A C 1
ATOM 2125 O O . THR A 1 268 ? -25.500 5.160 20.572 1.00 77.94 268 THR A O 1
ATOM 2128 N N . LEU A 1 269 ? -24.556 6.944 19.575 1.00 76.19 269 LEU A N 1
ATOM 2129 C CA . LEU A 1 269 ? -25.325 7.959 20.309 1.00 76.19 269 LEU A CA 1
ATOM 2130 C C . LEU A 1 269 ? -26.832 7.885 20.021 1.00 76.19 269 LEU A C 1
ATOM 2132 O O . LEU A 1 269 ? -27.631 8.085 20.928 1.00 76.19 269 LEU A O 1
ATOM 2136 N N . TYR A 1 270 ? -27.223 7.572 18.782 1.00 73.44 270 TYR A N 1
ATOM 2137 C CA . TYR A 1 270 ? -28.637 7.449 18.405 1.00 73.44 270 TYR A CA 1
ATOM 2138 C C . TYR A 1 270 ? -29.265 6.097 18.770 1.00 73.44 270 TYR A C 1
ATOM 2140 O O . TYR A 1 270 ? -30.486 5.988 18.811 1.00 73.44 270 TYR A O 1
ATOM 2148 N N . SER A 1 271 ? -28.454 5.068 19.038 1.00 75.31 271 SER A N 1
ATOM 2149 C CA . SER A 1 271 ? -28.947 3.727 19.393 1.00 75.31 271 SER A CA 1
ATOM 2150 C C . SER A 1 271 ? -29.102 3.518 20.902 1.00 75.31 271 SER A C 1
ATOM 2152 O O . SER A 1 271 ? -29.712 2.536 21.322 1.00 75.31 271 SER A O 1
ATOM 2154 N N . THR A 1 272 ? -28.546 4.403 21.736 1.00 65.38 272 THR A N 1
ATOM 2155 C CA . THR A 1 272 ? -28.747 4.360 23.189 1.00 65.38 272 THR A CA 1
ATOM 2156 C C . THR A 1 272 ? -30.097 4.983 23.548 1.00 65.38 272 THR A C 1
ATOM 2158 O O . THR A 1 272 ? -30.276 6.175 23.289 1.00 65.38 272 THR A O 1
ATOM 2161 N N . PRO A 1 273 ? -31.050 4.229 24.134 1.00 68.38 273 PRO A N 1
ATOM 2162 C CA . PRO A 1 273 ? -32.316 4.803 24.570 1.00 68.38 273 PRO A CA 1
ATOM 2163 C C . PRO A 1 273 ? -32.060 5.907 25.608 1.00 68.38 273 PRO A C 1
ATOM 2165 O O . PRO A 1 273 ? -31.120 5.784 26.402 1.00 68.38 273 PRO A O 1
ATOM 2168 N N . PRO A 1 274 ? -32.865 6.985 25.613 1.00 70.56 274 PRO A N 1
ATOM 2169 C CA . PRO A 1 274 ? -32.718 8.049 26.592 1.00 70.56 274 PRO A CA 1
ATOM 2170 C C . PRO A 1 274 ? -32.838 7.467 28.000 1.00 70.56 274 PRO A C 1
ATOM 2172 O O . PRO A 1 274 ? -33.722 6.652 28.275 1.00 70.56 274 PRO A O 1
ATOM 2175 N N . THR A 1 275 ? -31.936 7.878 28.890 1.00 72.56 275 THR A N 1
ATOM 2176 C CA . THR A 1 275 ? -32.023 7.546 30.311 1.00 72.56 275 THR A CA 1
ATOM 2177 C C . THR A 1 275 ? -33.402 7.989 30.808 1.00 72.56 275 THR A C 1
ATOM 2179 O O . THR A 1 275 ? -33.749 9.154 30.590 1.00 72.56 275 THR A O 1
ATOM 2182 N N . PRO A 1 276 ? -34.213 7.107 31.423 1.00 68.06 276 PRO A N 1
ATOM 2183 C CA . PRO A 1 276 ? -35.508 7.517 31.947 1.00 68.06 276 PRO A CA 1
ATOM 2184 C C . PRO A 1 276 ? -35.300 8.683 32.914 1.00 68.06 276 PRO A C 1
ATOM 2186 O O . PRO A 1 276 ? -34.391 8.649 33.748 1.00 68.06 276 PRO A O 1
ATOM 2189 N N . ALA A 1 277 ? -36.097 9.740 32.741 1.00 66.50 277 ALA A N 1
ATOM 2190 C CA . ALA A 1 277 ? -36.020 10.918 33.590 1.00 66.50 277 ALA A CA 1
ATOM 2191 C C . ALA A 1 277 ? -36.181 10.491 35.059 1.00 66.50 277 ALA A C 1
ATOM 2193 O O . ALA A 1 277 ? -37.016 9.625 35.341 1.00 66.50 277 ALA A O 1
ATOM 2194 N N . PRO A 1 278 ? -35.393 11.053 35.993 1.00 69.25 278 PRO A N 1
ATOM 2195 C CA . PRO A 1 278 ? -35.589 10.773 37.406 1.00 69.25 278 PRO A CA 1
ATOM 2196 C C . PRO A 1 278 ? -37.030 11.132 37.776 1.00 69.25 278 PRO A C 1
ATOM 2198 O O . PRO A 1 278 ? -37.476 12.256 37.548 1.00 69.25 278 PRO A O 1
ATOM 2201 N N . HIS A 1 279 ? -37.767 10.152 38.298 1.00 68.50 279 HIS A N 1
ATOM 2202 C CA . HIS A 1 279 ? -39.054 10.398 38.930 1.00 68.50 279 HIS A CA 1
ATOM 2203 C C . HIS A 1 279 ? -38.778 11.235 40.186 1.00 68.50 279 HIS A C 1
ATOM 2205 O O . HIS A 1 279 ? -38.172 10.729 41.132 1.00 68.50 279 HIS A O 1
ATOM 2211 N N . TYR A 1 280 ? -39.137 12.518 40.131 1.00 70.69 280 TYR A N 1
ATOM 2212 C CA . TYR A 1 280 ? -39.161 13.425 41.278 1.00 70.69 280 TYR A CA 1
ATOM 2213 C C . TYR A 1 280 ? -40.488 13.304 42.020 1.00 70.69 280 TYR A C 1
ATOM 2215 O O . TYR A 1 280 ? -41.523 13.133 41.334 1.00 70.69 280 TYR A O 1
#

pLDDT: mean 71.88, std 16.22, range [33.81, 97.38]